Protein AF-A0A7W1LA58-F1 (afdb_monomer_lite)

Radius of gyration: 26.35 Å; chains: 1; bounding box: 60×41×73 Å

pLDDT: mean 89.15, std 11.71, range [32.06, 98.19]

Sequence (241 aa):
MEKDSNLFRSPLIEQFKLRKADYSGADSPESKAEIDEDIERLRVEIAKSLHHLPEQPKPFQITLAEREVQPLRDKVQRLINSGDKPKAEREQKNLNTLLTSIEEWKKQINVEHYDTGEIFDWTVEFAEVFADGGFDVVMANPPYIRQELLGRDYKENKLKPNFGEVYSGTADIYVYFFARANAMLRTNGVGCFISSNKWLRAGYGEKLRQHLLDQTKFHLVVDFGELPVFNAATFPAIFLW

Secondary structure (DSSP, 8-state):
--TTHHHHHHHHHHHHHHHHHHHHH--SHHHHHHHHHHHHHHHHHHHHHTT-SPPPPPHHHHHHHHHHHHHHHHHHHHHHHTT-HHHHHHHHHHHHHHHHHHHHHHHHH---S---TT---HHHHTHHHHHTTSEEEEEE------GGGS-HHHIIIIIHHH-TTT--TT--THHHHHHHHHHHEEEEEEEEEEEEGGGGTSGGGHHHHHHHHHH----EEEE-TT--SSSSS--EEEEE-

Foldseek 3Di:
DPPVLVVVQVVLLVQLVVLVVQLVVDDDPVSNVVSVLVNQVSLVVNCVSVVVADDADDPVVLVVLVVVLVVLVVVLVVCVVVVVVVVSVVSVVVSVVSVVVSVVNVCSVPCSGDDPDPDDDCCSVPVNQVVVAADLEDEDADDFAWLVPCDDCCLVPPVCVVPVQLDDSGDTPVLVVLVVSLNRAGVNHKYKYWYAPCLVPDPSNPSSVVVCVVRHDWPDKAWPACPCPDPDRGRIIITMD

Structure (mmCIF, N/CA/C/O backbone):
data_AF-A0A7W1LA58-F1
#
_entry.id   AF-A0A7W1LA58-F1
#
loop_
_atom_site.group_PDB
_atom_site.id
_atom_site.type_symbol
_atom_site.label_atom_id
_atom_site.label_alt_id
_atom_site.label_comp_id
_atom_site.label_asym_id
_atom_site.label_entity_id
_atom_site.label_seq_id
_atom_site.pdbx_PDB_ins_code
_atom_site.Cartn_x
_atom_site.Cartn_y
_atom_site.Cartn_z
_atom_site.occupancy
_atom_site.B_iso_or_equiv
_atom_site.auth_seq_id
_atom_site.auth_comp_id
_atom_site.auth_asym_id
_atom_site.auth_atom_id
_atom_site.pdbx_PDB_model_num
ATOM 1 N N . MET A 1 1 ? -11.812 -19.858 3.142 1.00 34.16 1 MET A N 1
ATOM 2 C CA . MET A 1 1 ? -12.421 -18.724 3.869 1.00 34.16 1 MET A CA 1
ATOM 3 C C . MET A 1 1 ? -12.413 -17.412 3.073 1.00 34.16 1 MET A C 1
ATOM 5 O O . MET A 1 1 ? -13.085 -16.492 3.494 1.00 34.16 1 MET A O 1
ATOM 9 N N . GLU A 1 2 ? -11.747 -17.329 1.913 1.00 33.22 2 GLU A N 1
ATOM 10 C CA . GLU A 1 2 ? -11.659 -16.111 1.071 1.00 33.22 2 GLU A CA 1
ATOM 11 C C . GLU A 1 2 ? -12.797 -15.905 0.055 1.00 33.22 2 GLU A C 1
ATOM 13 O O . GLU A 1 2 ? -12.927 -14.828 -0.514 1.00 33.22 2 GLU A O 1
ATOM 18 N N . LYS A 1 3 ? -13.629 -16.920 -0.214 1.00 32.06 3 LYS A N 1
ATOM 19 C CA . LYS A 1 3 ? -14.646 -16.822 -1.278 1.00 32.06 3 LYS A CA 1
ATOM 20 C C . LYS A 1 3 ? -15.828 -15.910 -0.928 1.00 32.06 3 LYS A C 1
ATOM 22 O O . LYS A 1 3 ? -16.416 -15.344 -1.841 1.00 32.06 3 LYS A O 1
ATOM 27 N N . ASP A 1 4 ? -16.135 -15.733 0.358 1.00 33.94 4 ASP A N 1
ATOM 28 C CA . ASP A 1 4 ? -17.298 -14.949 0.795 1.00 33.94 4 ASP A CA 1
ATOM 29 C C . ASP A 1 4 ? -17.019 -13.438 0.892 1.00 33.94 4 ASP A C 1
ATOM 31 O O . ASP A 1 4 ? -17.954 -12.650 0.758 1.00 33.94 4 ASP A O 1
ATOM 35 N N . SER A 1 5 ? -15.757 -12.997 1.047 1.00 44.50 5 SER A N 1
ATOM 36 C CA . SER A 1 5 ? -15.440 -11.553 1.079 1.00 44.50 5 SER A CA 1
ATOM 37 C C . SER A 1 5 ? -15.511 -10.898 -0.305 1.00 44.50 5 SER A C 1
ATOM 39 O O . SER A 1 5 ? -15.711 -9.691 -0.411 1.00 44.50 5 SER A O 1
ATOM 41 N N . ASN A 1 6 ? -15.420 -11.695 -1.374 1.00 51.62 6 ASN A N 1
ATOM 42 C CA . ASN A 1 6 ? -15.423 -11.191 -2.745 1.00 51.62 6 ASN A CA 1
ATOM 43 C C . ASN A 1 6 ? -16.839 -10.855 -3.258 1.00 51.62 6 ASN A C 1
ATOM 45 O O . ASN A 1 6 ? -16.994 -9.949 -4.072 1.00 51.62 6 ASN A O 1
ATOM 49 N N . LEU A 1 7 ? -17.888 -11.518 -2.743 1.00 47.81 7 LEU A N 1
ATOM 50 C CA . LEU A 1 7 ? -19.268 -11.341 -3.229 1.00 47.81 7 LEU A CA 1
ATOM 51 C C . LEU A 1 7 ? -19.828 -9.928 -2.985 1.00 47.81 7 LEU A C 1
ATOM 53 O O . LEU A 1 7 ? -20.585 -9.414 -3.804 1.00 47.81 7 LEU A O 1
ATOM 57 N N . PHE A 1 8 ? -19.455 -9.303 -1.866 1.00 54.00 8 PHE A N 1
ATOM 58 C CA . PHE A 1 8 ? -19.894 -7.949 -1.502 1.00 54.00 8 PHE A CA 1
ATOM 59 C C . PHE A 1 8 ? -18.945 -6.857 -2.002 1.00 54.00 8 PHE A C 1
ATOM 61 O O . PHE A 1 8 ? -19.321 -5.687 -2.050 1.00 54.00 8 PHE A O 1
ATOM 68 N N . ARG A 1 9 ? -17.724 -7.232 -2.398 1.00 72.31 9 ARG A N 1
ATOM 69 C CA . ARG A 1 9 ? -16.688 -6.296 -2.829 1.00 72.31 9 ARG A CA 1
ATOM 70 C C . ARG A 1 9 ? -16.811 -5.930 -4.306 1.00 72.31 9 ARG A C 1
ATOM 72 O O . ARG A 1 9 ? -16.603 -4.771 -4.650 1.00 72.31 9 ARG A O 1
ATOM 79 N N . SER A 1 10 ? -17.219 -6.867 -5.165 1.00 79.50 10 SER A N 1
ATOM 80 C CA . SER A 1 10 ? -17.375 -6.594 -6.602 1.00 79.50 10 SER A CA 1
ATOM 81 C C . SER A 1 10 ? -18.348 -5.441 -6.910 1.00 79.50 10 SER A C 1
ATOM 83 O O . SER A 1 10 ? -17.971 -4.569 -7.686 1.00 79.50 10 SER A O 1
ATOM 85 N N . PRO A 1 11 ? -19.543 -5.333 -6.285 1.00 89.44 11 PRO A N 1
ATOM 86 C CA . PRO A 1 11 ? -20.444 -4.207 -6.546 1.00 89.44 11 PRO A CA 1
ATOM 87 C C . PRO A 1 11 ? -19.882 -2.845 -6.113 1.00 89.44 11 PRO A C 1
ATOM 89 O O . PRO A 1 11 ? -20.114 -1.854 -6.800 1.00 89.44 11 PRO A O 1
ATOM 92 N N . LEU A 1 12 ? -19.147 -2.790 -4.993 1.00 92.31 12 LEU A N 1
ATOM 93 C CA . LEU A 1 12 ? -18.503 -1.560 -4.515 1.00 92.31 12 LEU A CA 1
ATOM 94 C C . LEU A 1 12 ? -17.420 -1.096 -5.492 1.00 92.31 12 LEU A C 1
ATOM 96 O O . LEU A 1 12 ? -17.352 0.083 -5.824 1.00 92.31 12 LEU A O 1
ATOM 100 N N . ILE A 1 13 ? -16.607 -2.034 -5.978 1.00 92.31 13 ILE A N 1
ATOM 101 C CA . ILE A 1 13 ? -15.520 -1.744 -6.914 1.00 92.31 13 ILE A CA 1
ATOM 102 C C . ILE A 1 13 ? -16.058 -1.285 -8.274 1.00 92.31 13 ILE A C 1
ATOM 104 O O . ILE A 1 13 ? -15.546 -0.318 -8.832 1.00 92.31 13 ILE A O 1
ATOM 108 N N . GLU A 1 14 ? -17.122 -1.909 -8.786 1.00 93.56 14 GLU A N 1
ATOM 109 C CA . GLU A 1 14 ? -17.761 -1.461 -10.030 1.00 93.56 14 GLU A CA 1
ATOM 110 C C . GLU A 1 14 ? -18.344 -0.048 -9.896 1.00 93.56 14 GLU A C 1
ATOM 112 O O . GLU A 1 14 ? -18.130 0.795 -10.765 1.00 93.56 14 GLU A O 1
ATOM 117 N N . GLN A 1 15 ? -19.017 0.259 -8.780 1.00 94.94 15 GLN A N 1
ATOM 118 C CA . GLN A 1 15 ? -19.495 1.621 -8.512 1.00 94.94 15 GLN A CA 1
ATOM 119 C C . GLN A 1 15 ? -18.339 2.622 -8.429 1.00 94.94 15 GLN A C 1
ATOM 121 O O . GLN A 1 15 ? -18.434 3.714 -8.985 1.00 94.94 15 GLN A O 1
ATOM 126 N N . PHE A 1 16 ? -17.236 2.245 -7.781 1.00 95.44 16 PHE A N 1
ATOM 127 C CA . PHE A 1 16 ? -16.046 3.085 -7.657 1.00 95.44 16 PHE A CA 1
ATOM 128 C C . PHE A 1 16 ? -15.423 3.398 -9.020 1.00 95.44 16 PHE A C 1
ATOM 130 O O . PHE A 1 16 ? -15.157 4.560 -9.332 1.00 95.44 16 PHE A O 1
ATOM 137 N N . LYS A 1 17 ? -15.285 2.380 -9.875 1.00 94.81 17 LYS A N 1
ATOM 138 C CA . LYS A 1 17 ? -14.811 2.515 -11.257 1.00 94.81 17 LYS A CA 1
ATOM 139 C C . LYS A 1 17 ? -15.697 3.457 -12.073 1.00 94.81 17 LYS A C 1
ATOM 141 O O . LYS A 1 17 ? -15.179 4.346 -12.747 1.00 94.81 17 LYS A O 1
ATOM 146 N N . LEU A 1 18 ? -17.019 3.290 -11.984 1.00 95.50 18 LEU A N 1
ATOM 147 C CA . LEU A 1 18 ? -17.983 4.151 -12.672 1.00 95.50 18 LEU A CA 1
ATOM 148 C C . LEU A 1 18 ? -17.889 5.601 -12.189 1.00 95.50 18 LEU A C 1
ATOM 150 O O . LEU A 1 18 ? -17.754 6.499 -13.013 1.00 95.50 18 LEU A O 1
ATOM 154 N N . ARG A 1 19 ? -17.856 5.847 -10.872 1.00 95.88 19 ARG A N 1
ATOM 155 C CA . ARG A 1 19 ? -17.782 7.219 -10.348 1.00 95.88 19 ARG A CA 1
ATOM 156 C C . ARG A 1 19 ? -16.470 7.926 -10.690 1.00 95.88 19 ARG A C 1
ATOM 158 O O . ARG A 1 19 ? -16.496 9.106 -11.021 1.00 95.88 19 ARG A O 1
ATOM 165 N N . LYS A 1 20 ? -15.331 7.225 -10.719 1.00 94.69 20 LYS A N 1
ATOM 166 C CA . LYS A 1 20 ? -14.062 7.812 -11.202 1.00 94.69 20 LYS A CA 1
ATOM 167 C C . LYS A 1 20 ? -14.114 8.171 -12.694 1.00 94.69 20 LYS A C 1
ATOM 169 O O . LYS A 1 20 ? -13.518 9.172 -13.108 1.00 94.69 20 LYS A O 1
ATOM 174 N N . ALA A 1 21 ? -14.833 7.386 -13.499 1.00 94.62 21 ALA A N 1
ATOM 175 C CA . ALA A 1 21 ? -15.070 7.704 -14.905 1.00 94.62 21 ALA A CA 1
ATOM 176 C C . ALA A 1 21 ? -15.986 8.932 -15.055 1.00 94.62 21 ALA A C 1
ATOM 178 O O . ALA A 1 21 ? -15.639 9.847 -15.804 1.00 94.62 21 ALA A O 1
ATOM 179 N N . ASP A 1 22 ? -17.079 8.996 -14.285 1.00 95.00 22 ASP A N 1
ATOM 180 C CA . ASP A 1 22 ? -17.979 10.155 -14.234 1.00 95.00 22 ASP A CA 1
ATOM 181 C C . ASP A 1 22 ? -17.213 11.430 -13.857 1.00 95.00 22 ASP A C 1
ATOM 183 O O . ASP A 1 22 ? -17.343 12.450 -14.528 1.00 95.00 22 ASP A O 1
ATOM 187 N N . TYR A 1 23 ? -16.353 11.367 -12.832 1.00 94.62 23 TYR A N 1
ATOM 188 C CA . TYR A 1 23 ? -15.545 12.506 -12.385 1.00 94.62 23 TYR A CA 1
ATOM 189 C C . TYR A 1 23 ? -14.664 13.075 -13.501 1.00 94.62 23 TYR A C 1
ATOM 191 O O . TYR A 1 23 ? -14.535 14.290 -13.672 1.00 94.62 23 TYR A O 1
ATOM 199 N N . SER A 1 24 ? -14.053 12.180 -14.279 1.00 90.94 24 SER A N 1
ATOM 200 C CA . SER A 1 24 ? -13.181 12.548 -15.395 1.00 90.94 24 SER A CA 1
ATOM 201 C C . SER A 1 24 ? -13.952 13.206 -16.543 1.00 90.94 24 SER A C 1
ATOM 203 O O . SER A 1 24 ? -13.388 14.046 -17.242 1.00 90.94 24 SER A O 1
ATOM 205 N N . GLY A 1 25 ? -15.224 12.838 -16.726 1.00 90.88 25 GLY A N 1
ATOM 206 C CA . GLY A 1 25 ? -16.125 13.397 -17.737 1.00 90.88 25 GLY A CA 1
ATOM 207 C C . GLY A 1 25 ? -17.000 14.561 -17.261 1.00 90.88 25 GLY A C 1
ATOM 208 O O . GLY A 1 25 ? -17.775 15.077 -18.058 1.00 90.88 25 GLY A O 1
ATOM 209 N N . ALA A 1 26 ? -16.919 14.966 -15.991 1.00 93.25 26 ALA A N 1
ATOM 210 C CA . ALA A 1 26 ? -17.761 16.019 -15.433 1.00 93.25 26 ALA A CA 1
ATOM 211 C C . ALA A 1 26 ? -17.318 17.425 -15.880 1.00 93.25 26 ALA A C 1
ATOM 213 O O . ALA A 1 26 ? -16.148 17.802 -15.750 1.00 93.25 26 ALA A O 1
ATOM 214 N N . ASP A 1 27 ? -18.290 18.226 -16.324 1.00 93.69 27 ASP A N 1
ATOM 215 C CA . ASP A 1 27 ? -18.064 19.543 -16.938 1.00 93.69 27 ASP A CA 1
ATOM 216 C C . ASP A 1 27 ? -18.216 20.731 -15.969 1.00 93.69 27 ASP A C 1
ATOM 218 O O . ASP A 1 27 ? -17.948 21.872 -16.351 1.00 93.69 27 ASP A O 1
ATOM 222 N N . SER A 1 28 ? -18.633 20.500 -14.716 1.00 94.31 28 SER A N 1
ATOM 223 C CA . SER A 1 28 ? -18.785 21.567 -13.716 1.00 94.31 28 SER A CA 1
ATOM 224 C C . SER A 1 28 ? -18.151 21.231 -12.360 1.00 94.31 28 SER A C 1
ATOM 226 O O . SER A 1 28 ? -18.089 20.057 -11.981 1.00 94.31 28 SER A O 1
ATOM 228 N N . PRO A 1 29 ? -17.692 22.248 -11.600 1.00 94.06 29 PRO A N 1
ATOM 229 C CA . PRO A 1 29 ? -17.203 22.059 -10.235 1.00 94.06 29 PRO A CA 1
ATOM 230 C C . PRO A 1 29 ? -18.238 21.424 -9.302 1.00 94.06 29 PRO A C 1
ATOM 232 O O . PRO A 1 29 ? -17.881 20.584 -8.485 1.00 94.06 29 PRO A O 1
ATOM 235 N N . GLU A 1 30 ? -19.514 21.790 -9.439 1.00 92.88 30 GLU A N 1
ATOM 236 C CA . GLU A 1 30 ? -20.598 21.274 -8.596 1.00 92.88 30 GLU A CA 1
ATOM 237 C C . GLU A 1 30 ? -20.819 19.778 -8.833 1.00 92.88 30 GLU A C 1
ATOM 239 O O . GLU A 1 30 ? -20.929 19.011 -7.881 1.00 92.88 30 GLU A O 1
ATOM 244 N N . SER A 1 31 ? -20.807 19.348 -10.100 1.00 91.31 31 SER A N 1
ATOM 245 C CA . SER A 1 31 ? -20.909 17.931 -10.450 1.00 91.31 31 SER A CA 1
ATOM 246 C C . SER A 1 31 ? -19.695 17.146 -9.951 1.00 91.31 31 SER A C 1
ATOM 248 O O . SER A 1 31 ? -19.857 16.044 -9.433 1.00 91.31 31 SER A O 1
ATOM 250 N N . LYS A 1 32 ? -18.487 17.715 -10.053 1.00 93.31 32 LYS A N 1
ATOM 251 C CA . LYS A 1 32 ? -17.271 17.092 -9.514 1.00 93.31 32 LYS A CA 1
ATOM 252 C C . LYS A 1 32 ? -17.320 16.932 -8.000 1.00 93.31 32 LYS A C 1
ATOM 254 O O . LYS A 1 32 ? -16.936 15.875 -7.522 1.00 93.31 32 LYS A O 1
ATOM 259 N N . ALA A 1 33 ? -17.822 17.927 -7.271 1.00 93.06 33 ALA A N 1
ATOM 260 C CA . ALA A 1 33 ? -17.949 17.858 -5.817 1.00 93.06 33 ALA A CA 1
ATOM 261 C C . ALA A 1 33 ? -18.902 16.736 -5.371 1.00 93.06 33 ALA A C 1
ATOM 263 O O . ALA A 1 33 ? -18.549 15.952 -4.497 1.00 93.06 33 ALA A O 1
ATOM 264 N N . GLU A 1 34 ? -20.066 16.603 -6.017 1.00 92.31 34 GLU A N 1
ATOM 265 C CA . GLU A 1 34 ? -21.014 15.513 -5.730 1.00 92.31 34 GLU A CA 1
ATOM 266 C C . GLU A 1 34 ? -20.399 14.131 -6.010 1.00 92.31 34 GLU A C 1
ATOM 268 O O . GLU A 1 34 ? -20.562 13.189 -5.235 1.00 92.31 34 GLU A O 1
ATOM 273 N N . ILE A 1 35 ? -19.671 14.000 -7.123 1.00 94.50 35 ILE A N 1
ATOM 274 C CA . ILE A 1 35 ? -19.006 12.743 -7.478 1.00 94.50 35 ILE A CA 1
ATOM 275 C C . ILE A 1 35 ? -17.856 12.442 -6.506 1.00 94.50 35 ILE A C 1
ATOM 277 O O . ILE A 1 35 ? -17.694 11.285 -6.121 1.00 94.50 35 ILE A O 1
ATOM 281 N N . ASP A 1 36 ? -17.088 13.450 -6.084 1.00 92.81 36 ASP A N 1
ATOM 282 C CA . ASP A 1 36 ? -16.012 13.297 -5.098 1.00 92.81 36 ASP A CA 1
ATOM 283 C C . ASP A 1 36 ? -16.552 12.799 -3.750 1.00 92.81 36 ASP A C 1
ATOM 285 O O . ASP A 1 36 ? -15.989 11.860 -3.192 1.00 92.81 36 ASP A O 1
ATOM 289 N N . GLU A 1 37 ? -17.676 13.334 -3.257 1.00 91.81 37 GLU A N 1
ATOM 290 C CA . GLU A 1 37 ? -18.327 12.838 -2.030 1.00 91.81 37 GLU A CA 1
ATOM 291 C C . GLU A 1 37 ? -18.707 11.352 -2.141 1.00 91.81 37 GLU A C 1
ATOM 293 O O . GLU A 1 37 ? -18.521 10.557 -1.213 1.00 91.81 37 GLU A O 1
ATOM 298 N N . ASP A 1 38 ? -19.201 10.945 -3.308 1.00 93.25 38 ASP A N 1
ATOM 299 C CA . ASP A 1 38 ? -19.540 9.556 -3.594 1.00 93.25 38 ASP A CA 1
ATOM 300 C C . ASP A 1 38 ? -18.306 8.646 -3.686 1.00 93.25 38 ASP A C 1
ATOM 302 O O . ASP A 1 38 ? -18.346 7.507 -3.207 1.00 93.25 38 ASP A O 1
ATOM 306 N N . ILE A 1 39 ? -17.216 9.136 -4.284 1.00 93.62 39 ILE A N 1
ATOM 307 C CA . ILE A 1 39 ? -15.921 8.446 -4.335 1.00 93.62 39 ILE A CA 1
ATOM 308 C C . ILE A 1 39 ? -15.377 8.272 -2.914 1.00 93.62 39 ILE A C 1
ATOM 310 O O . ILE A 1 39 ? -14.967 7.164 -2.575 1.00 93.62 39 ILE A O 1
ATOM 314 N N . GLU A 1 40 ? -15.428 9.300 -2.063 1.00 92.44 40 GLU A N 1
ATOM 315 C CA . GLU A 1 40 ? -14.999 9.223 -0.658 1.00 92.44 40 GLU A CA 1
ATOM 316 C C . GLU A 1 40 ? -15.799 8.191 0.135 1.00 92.44 40 GLU A C 1
ATOM 318 O O . GLU A 1 40 ? -15.226 7.328 0.809 1.00 92.44 40 GLU A O 1
ATOM 323 N N . ARG A 1 41 ? -17.129 8.188 -0.014 1.00 92.25 41 ARG A N 1
ATOM 324 C CA . ARG A 1 41 ? -17.974 7.155 0.595 1.00 92.25 41 ARG A CA 1
ATOM 325 C C . ARG A 1 41 ? -17.540 5.754 0.156 1.00 92.25 41 ARG A C 1
ATOM 327 O O . ARG A 1 41 ? -17.450 4.843 0.979 1.00 92.25 41 ARG A O 1
ATOM 334 N N . LEU A 1 42 ? -17.271 5.565 -1.135 1.00 93.38 42 LEU A N 1
ATOM 335 C CA . LEU A 1 42 ? -16.835 4.278 -1.676 1.00 93.38 42 LEU A CA 1
ATOM 336 C C . LEU A 1 42 ? -15.425 3.894 -1.196 1.00 93.38 42 LEU A C 1
ATOM 338 O O . LEU A 1 42 ? -15.225 2.725 -0.865 1.00 93.38 42 LEU A O 1
ATOM 342 N N . ARG A 1 43 ? -14.484 4.844 -1.068 1.00 92.62 43 ARG A N 1
ATOM 343 C CA . ARG A 1 43 ? -13.156 4.616 -0.458 1.00 92.62 43 ARG A CA 1
ATOM 344 C C . ARG A 1 43 ? -13.298 4.042 0.945 1.00 92.62 43 ARG A C 1
ATOM 346 O O . ARG A 1 43 ? -12.697 3.011 1.248 1.00 92.62 43 ARG A O 1
ATOM 353 N N . VAL A 1 44 ? -14.137 4.662 1.777 1.00 89.69 44 VAL A N 1
ATOM 354 C CA . VAL A 1 44 ? -14.396 4.203 3.148 1.00 89.69 44 VAL A CA 1
ATOM 355 C C . VAL A 1 44 ? -14.944 2.776 3.157 1.00 89.69 44 VAL A C 1
ATOM 357 O O . VAL A 1 44 ? -14.438 1.928 3.892 1.00 89.69 44 VAL A O 1
ATOM 360 N N . GLU A 1 45 ? -15.952 2.476 2.338 1.00 88.94 45 GLU A N 1
ATOM 361 C CA . GLU A 1 45 ? -16.557 1.138 2.298 1.00 88.94 45 GLU A CA 1
ATOM 362 C C . GLU A 1 45 ? -15.587 0.069 1.768 1.00 88.94 45 GLU A C 1
ATOM 364 O O . GLU A 1 45 ? -15.512 -1.039 2.311 1.00 88.94 45 GLU A O 1
ATOM 369 N N . ILE A 1 46 ? -14.769 0.405 0.768 1.00 90.38 46 ILE A N 1
ATOM 370 C CA . ILE A 1 46 ? -13.713 -0.478 0.264 1.00 90.38 46 ILE A CA 1
ATOM 371 C C . ILE A 1 46 ? -12.666 -0.730 1.356 1.00 90.38 46 ILE A C 1
ATOM 373 O O . ILE A 1 46 ? -12.331 -1.890 1.609 1.00 90.38 46 ILE A O 1
ATOM 377 N N . ALA A 1 47 ? -12.202 0.309 2.052 1.00 88.62 47 ALA A N 1
ATOM 378 C CA . ALA A 1 47 ? -11.244 0.185 3.148 1.00 88.62 47 ALA A CA 1
ATOM 379 C C . ALA A 1 47 ? -11.787 -0.665 4.311 1.00 88.62 47 ALA A C 1
ATOM 381 O O . ALA A 1 47 ? -11.057 -1.491 4.868 1.00 88.62 47 ALA A O 1
ATOM 382 N N . LYS A 1 48 ? -13.081 -0.536 4.646 1.00 84.81 48 LYS A N 1
ATOM 383 C CA . LYS A 1 48 ? -13.765 -1.426 5.604 1.00 84.81 48 LYS A CA 1
ATOM 384 C C . LYS A 1 48 ? -13.733 -2.876 5.129 1.00 84.81 48 LYS A C 1
ATOM 386 O O . LYS A 1 48 ? -13.374 -3.756 5.909 1.00 84.81 48 LYS A O 1
ATOM 391 N N . SER A 1 49 ? -14.066 -3.126 3.859 1.00 85.50 49 SER A N 1
ATOM 392 C CA . SER A 1 49 ? -14.085 -4.481 3.280 1.00 85.50 49 SER A CA 1
ATOM 393 C C . SER A 1 49 ? -12.707 -5.152 3.259 1.00 85.50 49 SER A C 1
ATOM 395 O O . SER A 1 49 ? -12.604 -6.376 3.310 1.00 85.50 49 SER A O 1
ATOM 397 N N . LEU A 1 50 ? -11.653 -4.338 3.207 1.00 83.88 50 LEU A N 1
ATOM 398 C CA . LEU A 1 50 ? -10.257 -4.750 3.238 1.00 83.88 50 LEU A CA 1
ATOM 399 C C . LEU A 1 50 ? -9.695 -4.930 4.653 1.00 83.88 50 LEU A C 1
ATOM 401 O O . LEU A 1 50 ? -8.565 -5.388 4.794 1.00 83.88 50 LEU A O 1
ATOM 405 N N . HIS A 1 51 ? -10.451 -4.576 5.697 1.00 83.38 51 HIS A N 1
ATOM 406 C CA . HIS A 1 51 ? -9.955 -4.484 7.076 1.00 83.38 51 HIS A CA 1
ATOM 407 C C . HIS A 1 51 ? -8.792 -3.490 7.247 1.00 83.38 51 HIS A C 1
ATOM 409 O O . HIS A 1 51 ? -7.933 -3.665 8.108 1.00 83.38 51 HIS A O 1
ATOM 415 N N . HIS A 1 52 ? -8.759 -2.439 6.425 1.00 83.19 52 HIS A N 1
ATOM 416 C CA . HIS A 1 52 ? -7.764 -1.367 6.524 1.00 83.19 52 HIS A CA 1
ATOM 417 C C . HIS A 1 52 ? -8.169 -0.283 7.531 1.00 83.19 52 HIS A C 1
ATOM 419 O O . HIS A 1 52 ? -7.339 0.525 7.945 1.00 83.19 52 HIS A O 1
ATOM 425 N N . LEU A 1 53 ? -9.435 -0.283 7.957 1.00 76.00 53 LEU A N 1
ATOM 426 C CA . LEU A 1 53 ? -9.910 0.476 9.111 1.00 76.00 53 LEU A CA 1
ATOM 427 C C . LEU A 1 53 ? -9.895 -0.393 10.380 1.00 76.00 53 LEU A C 1
ATOM 429 O O . LEU A 1 53 ? -10.056 -1.612 10.278 1.00 76.00 53 LEU A O 1
ATOM 433 N N . PRO A 1 54 ? -9.751 0.215 11.576 1.00 67.81 54 PRO A N 1
ATOM 434 C CA . PRO A 1 54 ? -9.872 -0.498 12.846 1.00 67.81 54 PRO A CA 1
ATOM 435 C C . PRO A 1 54 ? -11.164 -1.316 12.917 1.00 67.81 54 PRO A C 1
ATOM 437 O O . PRO A 1 54 ? -12.189 -0.898 12.364 1.00 67.81 54 PRO A O 1
ATOM 440 N N . GLU A 1 55 ? -11.125 -2.458 13.616 1.00 66.38 55 GLU A N 1
ATOM 441 C CA . GLU A 1 55 ? -12.327 -3.263 13.841 1.00 66.38 55 GLU A CA 1
ATOM 442 C C . GLU A 1 55 ? -13.432 -2.398 14.437 1.00 66.38 55 GLU A C 1
ATOM 444 O O . GLU A 1 55 ? -13.285 -1.781 15.493 1.00 66.38 55 GLU A O 1
ATOM 449 N N . GLN A 1 56 ? -14.551 -2.376 13.725 1.00 67.94 56 GLN A N 1
ATOM 450 C CA . GLN A 1 56 ? -15.689 -1.568 14.090 1.00 67.94 56 GLN A CA 1
ATOM 451 C C . GLN A 1 56 ? -16.490 -2.272 15.187 1.00 67.94 56 GLN A C 1
ATOM 453 O O . GLN A 1 56 ? -16.792 -3.466 15.060 1.00 67.94 56 GLN A O 1
ATOM 458 N N . PRO A 1 57 ? -16.887 -1.561 16.251 1.00 69.81 57 PRO A N 1
ATOM 459 C CA . PRO A 1 57 ? -17.793 -2.101 17.250 1.00 69.81 57 PRO A CA 1
ATOM 460 C C . PRO A 1 57 ? -19.098 -2.496 16.562 1.00 69.81 57 PRO A C 1
ATOM 462 O O . PRO A 1 57 ? -19.623 -1.787 15.701 1.00 69.81 57 PRO A O 1
ATOM 465 N N . LYS A 1 58 ? -19.646 -3.656 16.927 1.00 75.75 58 LYS A N 1
ATOM 466 C CA . LYS A 1 58 ? -20.888 -4.129 16.307 1.00 75.75 58 LYS A CA 1
ATOM 467 C C . LYS A 1 58 ? -22.012 -3.150 16.664 1.00 75.75 58 LYS A C 1
ATOM 469 O O . LYS A 1 58 ? -22.125 -2.808 17.842 1.00 75.75 58 LYS A O 1
ATOM 474 N N . PRO A 1 59 ? -22.911 -2.774 15.732 1.00 75.25 59 PRO A N 1
ATOM 475 C CA . PRO A 1 59 ? -23.993 -1.825 16.020 1.00 75.25 59 PRO A CA 1
ATOM 476 C C . PRO A 1 59 ? -24.799 -2.179 17.280 1.00 75.25 59 PRO A C 1
ATOM 478 O O . PRO A 1 59 ? -25.101 -1.317 18.101 1.00 75.25 59 PRO A O 1
ATOM 481 N N . PHE A 1 60 ? -25.048 -3.475 17.502 1.00 79.50 60 PHE A N 1
ATOM 482 C CA . PHE A 1 60 ? -25.734 -3.970 18.697 1.00 79.50 60 PHE A CA 1
ATOM 483 C C . PHE A 1 60 ? -24.981 -3.701 20.014 1.00 79.50 60 PHE A C 1
ATOM 485 O O . PHE A 1 60 ? -25.623 -3.473 21.035 1.00 79.50 60 PHE A O 1
ATOM 492 N N . GLN A 1 61 ? -23.643 -3.709 20.017 1.00 80.75 61 GLN A N 1
ATOM 493 C CA . GLN A 1 61 ? -22.842 -3.400 21.210 1.00 80.75 61 GLN A CA 1
ATOM 494 C C . GLN A 1 61 ? -23.015 -1.940 21.622 1.00 80.75 61 GLN A C 1
ATOM 496 O O . GLN A 1 61 ? -23.205 -1.669 22.805 1.00 80.75 61 GLN A O 1
ATOM 501 N N . ILE A 1 62 ? -23.028 -1.019 20.652 1.00 84.06 62 ILE A N 1
ATOM 502 C CA . ILE A 1 62 ? -23.299 0.399 20.914 1.00 84.06 62 ILE A CA 1
ATOM 503 C C . ILE A 1 62 ? -24.718 0.561 21.446 1.00 84.06 62 ILE A C 1
ATOM 505 O O . ILE A 1 62 ? -24.904 1.166 22.496 1.00 84.06 62 ILE A O 1
ATOM 509 N N . THR A 1 63 ? -25.710 -0.046 20.786 1.00 86.31 63 THR A N 1
ATOM 510 C CA . THR A 1 63 ? -27.104 0.026 21.243 1.00 86.31 63 THR A CA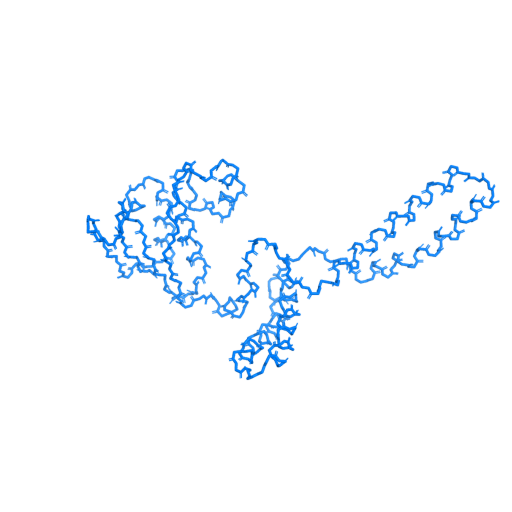 1
ATOM 511 C C . THR A 1 63 ? -27.273 -0.517 22.665 1.00 86.31 63 THR A C 1
ATOM 513 O O . THR A 1 63 ? -28.030 0.043 23.456 1.00 86.31 63 THR A O 1
ATOM 516 N N . LEU A 1 64 ? -26.585 -1.609 23.014 1.00 89.38 64 LEU A N 1
ATOM 517 C CA . LEU A 1 64 ? -26.625 -2.173 24.362 1.00 89.38 64 LEU A CA 1
ATOM 518 C C . LEU A 1 64 ? -25.964 -1.235 25.380 1.00 89.38 64 LEU A C 1
ATOM 520 O O . LEU A 1 64 ? -26.561 -0.954 26.416 1.00 89.38 64 LEU A O 1
ATOM 524 N N . ALA A 1 65 ? -24.784 -0.702 25.063 1.00 89.56 65 ALA A N 1
ATOM 525 C CA . ALA A 1 65 ? -24.067 0.243 25.912 1.00 89.56 65 ALA A CA 1
ATOM 526 C C . ALA A 1 65 ? -24.868 1.533 26.153 1.00 89.56 65 ALA A C 1
ATOM 528 O O . ALA A 1 65 ? -24.964 2.004 27.284 1.00 89.56 65 ALA A O 1
ATOM 529 N N . GLU A 1 66 ? -25.521 2.073 25.122 1.00 92.00 66 GLU A N 1
ATOM 530 C CA . GLU A 1 66 ? -26.403 3.240 25.238 1.00 92.00 66 GLU A CA 1
ATOM 531 C C . GLU A 1 66 ? -27.587 2.981 26.176 1.00 92.00 66 GLU A C 1
ATOM 533 O O . GLU A 1 66 ? -27.961 3.856 26.960 1.00 92.00 66 GLU A O 1
ATOM 538 N N . ARG A 1 67 ? -28.151 1.767 26.153 1.00 93.69 67 ARG A N 1
ATOM 539 C CA . ARG A 1 67 ? -29.227 1.372 27.076 1.00 93.69 67 ARG A CA 1
ATOM 540 C C . ARG A 1 67 ? -28.765 1.309 28.532 1.00 93.69 67 ARG A C 1
ATOM 542 O O . ARG A 1 67 ? -29.591 1.513 29.417 1.00 93.69 67 ARG A O 1
ATOM 549 N N . GLU A 1 68 ? -27.483 1.059 28.796 1.00 93.56 68 GLU A N 1
ATOM 550 C CA . GLU A 1 68 ? -26.923 1.031 30.155 1.00 93.56 68 GLU A CA 1
ATOM 551 C C . GLU A 1 68 ? -26.646 2.426 30.736 1.00 93.56 68 GLU A C 1
ATOM 553 O O . GLU A 1 68 ? -26.581 2.580 31.959 1.00 93.56 68 GLU A O 1
ATOM 558 N N . VAL A 1 69 ? -26.563 3.463 29.892 1.00 95.94 69 VAL A N 1
ATOM 559 C CA . VAL A 1 69 ? -26.268 4.841 30.321 1.00 95.94 69 VAL A CA 1
ATOM 560 C C . VAL A 1 69 ? -27.312 5.365 31.305 1.00 95.94 69 VAL A C 1
ATOM 562 O O . VAL A 1 69 ? -26.948 5.886 32.361 1.00 95.94 69 VAL A O 1
ATOM 565 N N . GLN A 1 70 ? -28.604 5.241 30.983 1.00 95.44 70 GLN A N 1
ATOM 566 C CA . GLN A 1 70 ? -29.661 5.799 31.832 1.00 95.44 70 GLN A CA 1
ATOM 567 C C . GLN A 1 70 ? -29.754 5.091 33.199 1.00 95.44 70 GLN A C 1
ATOM 569 O O . GLN A 1 70 ? -29.711 5.783 34.218 1.00 95.44 70 GLN A O 1
ATOM 574 N N . PRO A 1 71 ? -29.759 3.743 33.280 1.00 96.25 71 PRO A N 1
ATOM 575 C CA . PRO A 1 71 ? -29.686 3.034 34.557 1.00 96.25 71 PRO A CA 1
ATOM 576 C C . PRO A 1 71 ? -28.474 3.420 35.417 1.00 96.25 71 PRO A C 1
ATOM 578 O O . PRO A 1 71 ? -28.610 3.549 36.639 1.00 96.25 71 PRO A O 1
ATOM 581 N N . LEU A 1 72 ? -27.293 3.621 34.810 1.00 94.00 72 LEU A N 1
ATOM 582 C CA . LEU A 1 72 ? -26.106 4.069 35.545 1.00 94.00 72 LEU A CA 1
ATOM 583 C C . LEU A 1 72 ? -26.268 5.500 36.067 1.00 94.00 72 LEU A C 1
ATOM 585 O O . LEU A 1 72 ? -25.959 5.750 37.231 1.00 94.00 72 LEU A O 1
ATOM 589 N N . ARG A 1 73 ? -26.788 6.424 35.247 1.00 95.75 73 ARG A N 1
ATOM 590 C CA . ARG A 1 73 ? -27.091 7.805 35.666 1.00 95.75 73 ARG A CA 1
ATOM 591 C C . ARG A 1 73 ? -28.036 7.824 36.865 1.00 95.75 73 ARG A C 1
ATOM 593 O O . ARG A 1 73 ? -27.737 8.465 37.872 1.00 95.75 73 ARG A O 1
ATOM 600 N N . ASP A 1 74 ? -29.115 7.049 36.806 1.00 96.25 74 ASP A N 1
ATOM 601 C CA . ASP A 1 74 ? -30.093 6.952 37.893 1.00 96.25 74 ASP A CA 1
ATOM 602 C C . ASP A 1 74 ? -29.476 6.342 39.162 1.00 96.25 74 ASP A C 1
ATOM 604 O O . ASP A 1 74 ? -29.826 6.703 40.289 1.00 96.25 74 ASP A O 1
ATOM 608 N N . LYS A 1 75 ? -28.551 5.386 39.011 1.00 94.81 75 LYS A N 1
ATOM 609 C CA . LYS A 1 75 ? -27.807 4.789 40.129 1.00 94.81 75 LYS A CA 1
ATOM 610 C C . LYS A 1 75 ? -26.865 5.801 40.782 1.00 94.81 75 LYS A C 1
ATOM 612 O O . LYS A 1 75 ? -26.869 5.903 42.007 1.00 94.81 75 LYS A O 1
ATOM 617 N N . VAL A 1 76 ? -26.110 6.565 39.993 1.00 95.00 76 VAL A N 1
ATOM 618 C CA . VAL A 1 76 ? -25.232 7.635 40.491 1.00 95.00 76 VAL A CA 1
ATOM 619 C C . VAL A 1 76 ? -26.043 8.675 41.259 1.00 95.00 76 VAL A C 1
ATOM 621 O O . VAL A 1 76 ? -25.716 8.972 42.407 1.00 95.00 76 VAL A O 1
ATOM 624 N N . GLN A 1 77 ? -27.150 9.161 40.688 1.00 95.00 77 GLN A N 1
ATOM 625 C CA . GLN A 1 77 ? -27.984 10.170 41.344 1.00 95.00 77 GLN A CA 1
ATOM 626 C C . GLN A 1 77 ? -28.566 9.666 42.670 1.00 95.00 77 GLN A C 1
ATOM 628 O O . GLN A 1 77 ? -28.581 10.394 43.662 1.00 95.00 77 GLN A O 1
ATOM 633 N N . ARG A 1 78 ? -29.002 8.401 42.723 1.00 95.50 78 ARG A N 1
ATOM 634 C CA . ARG A 1 78 ? -29.473 7.782 43.971 1.00 95.50 78 ARG A CA 1
ATOM 635 C C . ARG A 1 78 ? -28.386 7.729 45.044 1.00 95.50 78 ARG A C 1
ATOM 637 O O . ARG A 1 78 ? -28.686 8.034 46.193 1.00 95.50 78 ARG A O 1
ATOM 644 N N . LEU A 1 79 ? -27.151 7.378 44.680 1.00 94.19 79 LEU A N 1
ATOM 645 C CA . LEU A 1 79 ? -26.017 7.311 45.614 1.00 94.19 79 LEU A CA 1
ATOM 646 C C . LEU A 1 79 ? -25.604 8.692 46.139 1.00 94.19 79 LEU A C 1
ATOM 648 O O . LEU A 1 79 ? -25.271 8.832 47.316 1.00 94.19 79 LEU A O 1
ATOM 652 N N . ILE A 1 80 ? -25.678 9.717 45.285 1.00 91.94 80 ILE A N 1
ATOM 653 C CA . ILE A 1 80 ? -25.481 11.116 45.684 1.00 91.94 80 ILE A CA 1
ATOM 654 C C . ILE A 1 80 ? -26.549 11.519 46.704 1.00 91.94 80 ILE A C 1
ATOM 656 O O . ILE A 1 80 ? -26.217 12.025 47.775 1.00 91.94 80 ILE A O 1
ATOM 660 N N . ASN A 1 81 ? -27.821 11.235 46.408 1.00 93.06 81 ASN A N 1
ATOM 661 C CA . ASN A 1 81 ? -28.941 11.568 47.289 1.00 93.06 81 ASN A CA 1
ATOM 662 C C . ASN A 1 81 ? -28.882 10.817 48.631 1.00 93.06 81 ASN A C 1
ATOM 664 O O . ASN A 1 81 ? -29.339 11.344 49.642 1.00 93.06 81 ASN A O 1
ATOM 668 N N . SER A 1 82 ? -28.316 9.605 48.661 1.00 91.81 82 SER A N 1
ATOM 669 C CA . SER A 1 82 ? -28.137 8.820 49.889 1.00 91.81 82 SER A CA 1
ATOM 670 C C . SER A 1 82 ? -26.872 9.174 50.682 1.00 91.81 82 SER A C 1
ATOM 672 O O . SER A 1 82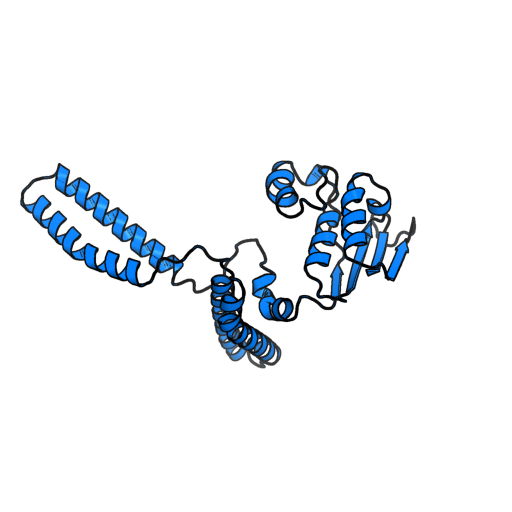 ? -26.665 8.613 51.754 1.00 91.81 82 SER A O 1
ATOM 674 N N . GLY A 1 83 ? -26.010 10.061 50.171 1.00 90.50 83 GLY A N 1
ATOM 675 C CA . GLY A 1 83 ? -24.779 10.496 50.839 1.00 90.50 83 GLY A CA 1
ATOM 676 C C . GLY A 1 83 ? -23.593 9.521 50.759 1.00 90.50 83 GLY A C 1
ATOM 677 O O . GLY A 1 83 ? -22.571 9.765 51.402 1.00 90.50 83 GLY A O 1
ATOM 678 N N . ASP A 1 84 ? -23.679 8.449 49.960 1.00 92.44 84 ASP A N 1
ATOM 679 C CA . ASP A 1 84 ? -22.596 7.464 49.783 1.00 92.44 84 ASP A CA 1
ATOM 680 C C . ASP A 1 84 ? -21.583 7.967 48.739 1.00 92.44 84 ASP A C 1
ATOM 682 O O . ASP A 1 84 ? -21.552 7.524 47.586 1.00 92.44 84 ASP A O 1
ATOM 686 N N . LYS A 1 85 ? -20.773 8.957 49.143 1.00 88.38 85 LYS A N 1
ATOM 687 C CA . LYS A 1 85 ? -19.799 9.631 48.267 1.00 88.38 85 LYS A CA 1
ATOM 688 C C . LYS A 1 85 ? -18.797 8.674 47.602 1.00 88.38 85 LYS A C 1
ATOM 690 O O . LYS A 1 85 ? -18.667 8.757 46.382 1.00 88.38 85 LYS A O 1
ATOM 695 N N . PRO A 1 86 ? -18.140 7.735 48.316 1.00 93.75 86 PRO A N 1
ATOM 696 C CA . PRO A 1 86 ? -17.148 6.856 47.692 1.00 93.75 86 PRO A CA 1
ATOM 697 C C . PRO A 1 86 ? -17.748 5.977 46.590 1.00 93.75 86 PRO A C 1
ATOM 699 O O . PRO A 1 86 ? -17.134 5.745 45.546 1.00 93.75 86 PRO A O 1
ATOM 702 N N . LYS A 1 87 ? -18.974 5.483 46.798 1.00 92.75 87 LYS A N 1
ATOM 703 C CA . LYS A 1 87 ? -19.655 4.650 45.807 1.00 92.75 87 LYS A CA 1
ATOM 704 C C . LYS A 1 87 ? -20.194 5.479 44.645 1.00 92.75 87 LYS A C 1
ATOM 706 O O . LYS A 1 87 ? -20.090 5.034 43.504 1.00 92.75 87 LYS A O 1
ATOM 711 N N . ALA A 1 88 ? -20.715 6.678 44.913 1.00 92.62 88 ALA A N 1
ATOM 712 C CA . ALA A 1 88 ? -21.132 7.617 43.875 1.00 92.62 88 ALA A CA 1
ATOM 713 C C . ALA A 1 88 ? -19.966 7.977 42.940 1.00 92.62 88 ALA A C 1
ATOM 715 O O . ALA A 1 88 ? -20.121 7.905 41.724 1.00 92.62 88 ALA A O 1
ATOM 716 N N . GLU A 1 89 ? -18.783 8.272 43.488 1.00 94.12 89 GLU A N 1
ATOM 717 C CA . GLU A 1 89 ? -17.572 8.576 42.710 1.00 94.12 89 GLU A CA 1
ATOM 718 C C . GLU A 1 89 ? -17.141 7.403 41.818 1.00 94.12 89 GLU A C 1
ATOM 720 O O . GLU A 1 89 ? -16.824 7.592 40.641 1.00 94.12 89 GLU A O 1
ATOM 725 N N . ARG A 1 90 ? -17.180 6.171 42.343 1.00 94.69 90 ARG A N 1
ATOM 726 C CA . ARG A 1 90 ? -16.862 4.967 41.561 1.00 94.69 90 ARG A CA 1
ATOM 727 C C . ARG A 1 90 ? -17.822 4.772 40.387 1.00 94.69 90 ARG A C 1
ATOM 729 O O . ARG A 1 90 ? -17.379 4.500 39.274 1.00 94.69 90 ARG A O 1
ATOM 736 N N . GLU A 1 91 ? -19.125 4.890 40.625 1.00 94.56 91 GLU A N 1
ATOM 737 C CA . GLU A 1 91 ? -20.134 4.723 39.574 1.00 94.56 91 GLU A CA 1
ATOM 738 C C . GLU A 1 91 ? -20.101 5.879 38.564 1.00 94.56 91 GLU A C 1
ATOM 740 O O . GLU A 1 91 ? -20.278 5.647 37.371 1.00 94.56 91 GLU A O 1
ATOM 745 N N . GLN A 1 92 ? -19.785 7.100 39.007 1.00 95.31 92 GLN A N 1
ATOM 746 C CA . GLN A 1 92 ? -19.557 8.241 38.120 1.00 95.31 92 GLN A CA 1
ATOM 747 C C . GLN A 1 92 ? -18.358 7.997 37.197 1.00 95.31 92 GLN A C 1
ATOM 749 O O . GLN A 1 92 ? -18.433 8.292 36.005 1.00 95.31 92 GLN A O 1
ATOM 754 N N . LYS A 1 93 ? -17.267 7.414 37.712 1.00 95.56 93 LYS A N 1
ATOM 755 C CA . LYS A 1 93 ? -16.120 7.018 36.884 1.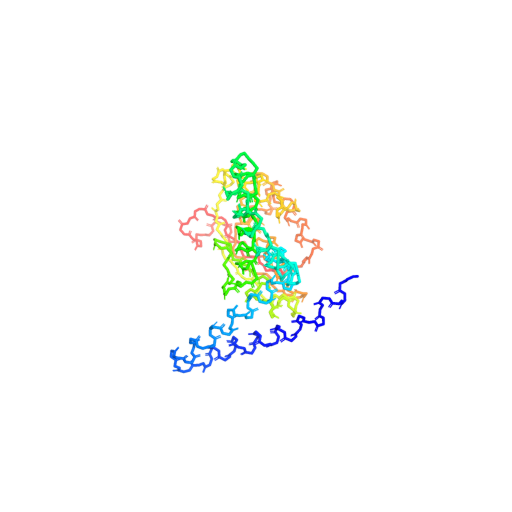00 95.56 93 LYS A CA 1
ATOM 756 C C . LYS A 1 93 ? -16.525 5.982 35.833 1.00 95.56 93 LYS A C 1
ATOM 758 O O . LYS A 1 93 ? -16.182 6.156 34.669 1.00 95.56 93 LYS A O 1
ATOM 763 N N . ASN A 1 94 ? -17.284 4.954 36.221 1.00 94.12 94 ASN A N 1
ATOM 764 C CA . ASN A 1 94 ? -17.780 3.939 35.286 1.00 94.12 94 ASN A CA 1
ATOM 765 C C . ASN A 1 94 ? -18.670 4.552 34.193 1.00 94.12 94 ASN A C 1
ATOM 767 O O . ASN A 1 94 ? -18.507 4.220 33.022 1.00 94.12 94 ASN A O 1
ATOM 771 N N . LEU A 1 95 ? -19.572 5.468 34.565 1.00 95.12 95 LEU A N 1
ATOM 772 C CA . LEU A 1 95 ? -20.423 6.192 33.619 1.00 95.12 95 LEU A CA 1
ATOM 773 C C . LEU A 1 95 ? -19.584 6.997 32.624 1.00 95.12 95 LEU A C 1
ATOM 775 O O . LEU A 1 95 ? -19.837 6.931 31.425 1.00 95.12 95 LEU A O 1
ATOM 779 N N . ASN A 1 96 ? -18.574 7.724 33.106 1.00 95.38 96 ASN A N 1
ATOM 780 C CA . ASN A 1 96 ? -17.690 8.499 32.240 1.00 95.38 96 ASN A CA 1
ATOM 781 C C . ASN A 1 96 ? -16.927 7.582 31.272 1.00 95.38 96 ASN A C 1
ATOM 783 O O . ASN A 1 96 ? -16.909 7.853 30.079 1.00 95.38 96 ASN A O 1
ATOM 787 N N . THR A 1 97 ? -16.369 6.466 31.755 1.00 95.56 97 THR A N 1
ATOM 788 C CA . THR A 1 97 ? -15.692 5.475 30.901 1.00 95.56 97 THR A CA 1
ATOM 789 C C . THR A 1 97 ? -16.625 4.894 29.836 1.00 95.56 97 THR A C 1
ATOM 791 O O . THR A 1 97 ? -16.223 4.773 28.679 1.00 95.56 97 THR A O 1
ATOM 794 N N . LEU A 1 98 ? -17.869 4.565 30.197 1.00 93.19 98 LEU A N 1
ATOM 795 C CA . LEU A 1 98 ? -18.869 4.059 29.255 1.00 93.19 98 LEU A CA 1
ATOM 796 C C . LEU A 1 98 ? -19.213 5.102 28.182 1.00 93.19 98 LEU A C 1
ATOM 798 O O . LEU A 1 98 ? -19.237 4.769 27.002 1.00 93.19 98 LEU A O 1
ATOM 802 N N . LEU A 1 99 ? -19.436 6.360 28.577 1.00 93.69 99 LEU A N 1
ATOM 803 C CA . LEU A 1 99 ? -19.728 7.454 27.646 1.00 93.69 99 LEU A CA 1
ATOM 804 C C . LEU A 1 99 ? -18.569 7.694 26.673 1.00 93.69 99 LEU A C 1
ATOM 806 O O . LEU A 1 99 ? -18.806 7.757 25.471 1.00 93.69 99 LEU A O 1
ATOM 810 N N . THR A 1 100 ? -17.329 7.742 27.170 1.00 92.38 100 THR A N 1
ATOM 811 C CA . THR A 1 100 ? -16.135 7.861 26.319 1.00 92.38 100 THR A CA 1
ATOM 812 C C . THR A 1 100 ? -16.034 6.699 25.333 1.00 92.38 100 THR A C 1
ATOM 814 O O . THR A 1 100 ? -15.823 6.928 24.147 1.00 92.38 100 THR A O 1
ATOM 817 N N . SER A 1 101 ? -16.274 5.464 25.787 1.00 89.38 101 SER A N 1
ATOM 818 C CA . SER A 1 101 ? -16.241 4.284 24.910 1.00 89.38 101 SER A CA 1
ATOM 819 C C . SER A 1 101 ? -17.314 4.359 23.817 1.00 89.38 101 SER A C 1
ATO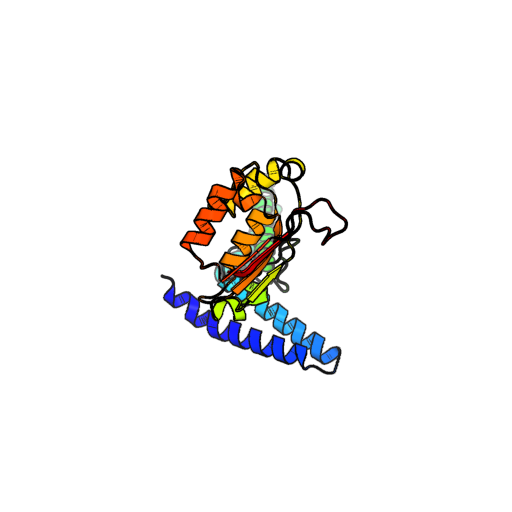M 821 O O . SER A 1 101 ? -17.030 4.084 22.657 1.00 89.38 101 SER A O 1
ATOM 823 N N . ILE A 1 102 ? -18.541 4.779 24.157 1.00 88.31 102 ILE A N 1
ATOM 824 C CA . ILE A 1 102 ? -19.629 4.971 23.183 1.00 88.31 102 ILE A CA 1
ATOM 825 C C . ILE A 1 102 ? -19.259 6.042 22.151 1.00 88.31 102 ILE A C 1
ATOM 827 O O . ILE A 1 102 ? -19.503 5.853 20.961 1.00 88.31 102 ILE A O 1
ATOM 831 N N . GLU A 1 103 ? -18.684 7.165 22.583 1.00 87.44 103 GLU A N 1
ATOM 832 C CA . GLU A 1 103 ? -18.245 8.232 21.680 1.00 87.44 103 GLU A CA 1
ATOM 833 C C . GLU A 1 103 ? -17.138 7.762 20.731 1.00 87.44 103 GLU A C 1
ATOM 835 O O . GLU A 1 103 ? -17.214 8.014 19.528 1.00 87.44 103 GLU A O 1
ATOM 840 N N . GLU A 1 104 ? -16.137 7.044 21.243 1.00 85.31 104 GLU A N 1
ATOM 841 C CA . GLU A 1 104 ? -15.067 6.449 20.435 1.00 85.31 104 GLU A CA 1
ATOM 842 C C . GLU A 1 104 ? -15.623 5.445 19.422 1.00 85.31 104 GLU A C 1
ATOM 844 O O . GLU A 1 104 ? -15.292 5.509 18.239 1.00 85.31 104 GLU A O 1
ATOM 849 N N . TRP A 1 105 ? -16.535 4.574 19.848 1.00 83.19 105 TRP A N 1
ATOM 850 C CA . TRP A 1 105 ? -17.195 3.606 18.977 1.00 83.19 105 TRP A CA 1
ATOM 851 C C . TRP A 1 105 ? -18.029 4.256 17.875 1.00 83.19 105 TRP A C 1
ATOM 853 O O . TRP A 1 105 ? -17.988 3.818 16.726 1.00 83.19 105 TRP A O 1
ATOM 863 N N . LYS A 1 106 ? -18.760 5.328 18.189 1.00 81.38 106 LYS A N 1
ATOM 864 C CA . LYS A 1 106 ? -19.517 6.087 17.186 1.00 81.38 106 LYS A CA 1
ATOM 865 C C . LYS A 1 106 ? -18.608 6.751 16.159 1.00 81.38 106 LYS A C 1
ATOM 867 O O . LYS A 1 106 ? -18.933 6.724 14.976 1.00 81.38 106 LYS A O 1
ATOM 872 N N . LYS A 1 107 ? -17.471 7.306 16.593 1.00 77.88 107 LYS A N 1
ATOM 873 C CA . LYS A 1 107 ? -16.460 7.877 15.687 1.00 77.88 107 LYS A CA 1
ATOM 874 C C . LYS A 1 107 ? -15.873 6.827 14.755 1.00 77.88 107 LYS A C 1
ATOM 876 O O . LYS A 1 107 ? -15.650 7.116 13.589 1.00 77.88 107 LYS A O 1
ATOM 881 N N . GLN A 1 108 ? -15.644 5.617 15.261 1.00 72.44 108 GLN A N 1
ATOM 882 C CA . GLN A 1 108 ? -15.143 4.523 14.438 1.00 72.44 108 GLN A CA 1
ATOM 883 C C . GLN A 1 108 ? -16.162 4.151 13.350 1.00 72.44 108 GLN A C 1
ATOM 885 O O . GLN A 1 108 ? -15.765 3.964 12.203 1.00 72.44 108 GLN A O 1
ATOM 890 N N . ILE A 1 109 ? -17.462 4.080 13.668 1.00 70.00 109 ILE A N 1
ATOM 891 C CA . ILE A 1 109 ? -18.485 3.685 12.682 1.00 70.00 109 ILE A CA 1
ATOM 892 C C . ILE A 1 109 ? -18.736 4.790 11.653 1.00 70.00 109 ILE A C 1
ATOM 894 O O . ILE A 1 109 ? -18.908 4.497 10.467 1.00 70.00 109 ILE A O 1
ATOM 898 N N . ASN A 1 110 ? -18.755 6.047 12.096 1.00 69.75 110 ASN A N 1
ATOM 899 C CA . ASN A 1 110 ? -19.052 7.203 11.254 1.00 69.75 110 ASN A CA 1
ATOM 900 C C . ASN A 1 110 ? -17.777 7.811 10.650 1.00 69.75 110 ASN A C 1
ATOM 902 O O . ASN A 1 110 ? -17.511 9.003 10.797 1.00 69.75 110 ASN A O 1
ATOM 906 N N . VAL A 1 111 ? -16.969 6.970 10.002 1.00 73.81 111 VAL A N 1
ATOM 907 C CA . VAL A 1 111 ? -15.834 7.432 9.195 1.00 73.81 111 VAL A CA 1
ATOM 908 C C . VAL A 1 111 ? -16.405 8.031 7.917 1.00 73.81 111 VAL A C 1
ATOM 910 O O . VAL A 1 111 ? -16.868 7.304 7.045 1.00 73.81 111 VAL A O 1
ATOM 913 N N . GLU A 1 112 ? -16.423 9.358 7.846 1.00 74.44 112 GLU A N 1
ATOM 914 C CA . GLU A 1 112 ? -16.891 10.098 6.667 1.00 74.44 112 GLU A CA 1
ATOM 915 C C . GLU A 1 112 ? -15.817 10.167 5.577 1.00 74.44 112 GLU A C 1
ATOM 917 O O . GLU A 1 112 ? -16.149 10.207 4.401 1.00 74.44 112 GLU A O 1
ATOM 922 N N . HIS A 1 113 ? -14.540 10.142 5.972 1.00 79.25 113 HIS A N 1
ATOM 923 C CA . HIS A 1 113 ? -13.391 10.266 5.078 1.00 79.25 113 HIS A CA 1
ATOM 924 C C . HIS A 1 113 ? -12.351 9.197 5.398 1.00 79.25 113 HIS A C 1
ATOM 926 O O . HIS A 1 113 ? -12.036 8.956 6.569 1.00 79.25 113 HIS A O 1
ATOM 932 N N . TYR A 1 114 ? -11.800 8.570 4.362 1.00 82.56 114 TYR A N 1
ATOM 933 C CA . TYR A 1 114 ? -10.724 7.601 4.517 1.00 82.56 114 TYR A CA 1
ATOM 934 C C . TYR A 1 114 ? -9.371 8.320 4.579 1.00 82.56 114 TYR A C 1
ATOM 936 O O . TYR A 1 114 ? -8.725 8.544 3.562 1.00 82.56 114 TYR A O 1
ATOM 944 N N . ASP A 1 115 ? -8.955 8.701 5.789 1.00 79.31 115 ASP A N 1
ATOM 945 C CA . ASP A 1 115 ? -7.670 9.365 6.027 1.00 79.31 115 ASP A CA 1
ATOM 946 C C . ASP A 1 115 ? -6.631 8.384 6.592 1.00 79.31 115 ASP A C 1
ATOM 948 O O . ASP A 1 115 ? -6.748 7.868 7.708 1.00 79.31 115 ASP A O 1
ATOM 952 N N . THR A 1 116 ? -5.594 8.129 5.803 1.00 74.56 116 THR A N 1
ATOM 953 C CA . THR A 1 116 ? -4.434 7.292 6.140 1.00 74.56 116 THR A CA 1
ATOM 954 C C . THR A 1 116 ? -3.232 8.116 6.620 1.00 74.56 116 THR A C 1
ATOM 956 O O . THR A 1 116 ? -2.136 7.574 6.815 1.00 74.56 116 THR A O 1
ATOM 959 N N . GLY A 1 117 ? -3.412 9.423 6.830 1.00 80.44 117 GLY A N 1
ATOM 960 C CA . GLY A 1 117 ? -2.360 10.374 7.159 1.00 80.44 117 GLY A CA 1
ATOM 961 C C . GLY A 1 117 ? -1.384 10.545 5.995 1.00 80.44 117 GLY A C 1
ATOM 962 O O . GLY A 1 117 ? -1.757 10.913 4.888 1.00 80.44 117 GLY A O 1
ATOM 963 N N . GLU A 1 118 ? -0.102 10.263 6.232 1.00 77.56 118 GLU A N 1
ATOM 964 C CA . GLU A 1 118 ? 0.953 10.388 5.209 1.00 77.56 118 GLU A CA 1
ATOM 965 C C . GLU A 1 118 ? 1.088 9.152 4.299 1.00 77.56 118 GLU A C 1
ATOM 967 O O . GLU A 1 118 ? 1.940 9.117 3.409 1.00 77.56 118 GLU A O 1
ATOM 972 N N . ILE A 1 119 ? 0.302 8.099 4.536 1.00 81.75 119 ILE A N 1
ATOM 973 C CA . ILE A 1 119 ? 0.404 6.840 3.792 1.00 81.75 119 ILE A CA 1
ATOM 974 C C . ILE A 1 119 ? -0.577 6.870 2.628 1.00 81.75 119 ILE A C 1
ATOM 976 O O . ILE A 1 119 ? -1.756 7.102 2.827 1.00 81.75 119 ILE A O 1
ATOM 980 N N . PHE A 1 120 ? -0.119 6.564 1.418 1.00 86.94 120 PHE A N 1
ATOM 981 C CA . PHE A 1 120 ? -1.010 6.368 0.276 1.00 86.94 120 PHE A CA 1
ATOM 982 C C . PHE A 1 120 ? -1.396 4.889 0.156 1.00 86.94 120 PHE A C 1
ATOM 984 O O . PHE A 1 120 ? -0.528 4.039 -0.080 1.00 86.94 120 PHE A O 1
ATOM 991 N N . ASP A 1 121 ? -2.682 4.569 0.311 1.00 89.94 121 ASP A N 1
ATOM 992 C CA . ASP A 1 121 ? -3.174 3.197 0.186 1.00 89.94 121 ASP A CA 1
ATOM 993 C C . ASP A 1 121 ? -3.570 2.858 -1.255 1.00 89.94 121 ASP A C 1
ATOM 995 O O . ASP A 1 121 ? -4.714 3.008 -1.685 1.00 89.94 121 ASP A O 1
ATOM 999 N N . TRP A 1 122 ? -2.606 2.314 -1.993 1.00 90.81 122 TRP A N 1
ATOM 1000 C CA . TRP A 1 122 ? -2.799 1.857 -3.368 1.00 90.81 122 TRP A CA 1
ATOM 1001 C C . TRP A 1 122 ? -3.970 0.884 -3.539 1.00 90.81 122 TRP A C 1
ATOM 1003 O O . TRP A 1 122 ? -4.629 0.909 -4.574 1.00 90.81 122 TRP A O 1
ATOM 1013 N N . THR A 1 123 ? -4.234 0.024 -2.553 1.00 89.94 123 THR A N 1
ATOM 1014 C CA . THR A 1 123 ? -5.244 -1.037 -2.684 1.00 89.94 123 THR A CA 1
ATOM 1015 C C . THR A 1 123 ? -6.676 -0.520 -2.584 1.00 89.94 123 THR A C 1
ATOM 1017 O O . THR A 1 123 ? -7.590 -1.178 -3.083 1.00 89.94 123 THR A O 1
ATOM 1020 N N . VAL A 1 124 ? -6.865 0.647 -1.961 1.00 91.62 124 VAL A N 1
ATOM 1021 C CA . VAL A 1 124 ? -8.144 1.364 -1.894 1.00 91.62 124 VAL A CA 1
ATOM 1022 C C . VAL A 1 124 ? -8.255 2.321 -3.076 1.00 91.62 124 VAL A C 1
ATOM 1024 O O . VAL A 1 124 ? -9.226 2.258 -3.824 1.00 91.62 124 VAL A O 1
ATOM 1027 N N . GLU A 1 125 ? -7.229 3.144 -3.304 1.00 92.56 125 GLU A N 1
ATOM 1028 C CA . GLU A 1 125 ? -7.239 4.186 -4.342 1.00 92.56 125 GLU A CA 1
ATOM 1029 C C . GLU A 1 125 ? -7.339 3.637 -5.770 1.00 92.56 125 GLU A C 1
ATOM 1031 O O . GLU A 1 125 ? -7.866 4.302 -6.668 1.00 92.56 125 GLU A O 1
ATOM 1036 N N . PHE A 1 126 ? -6.853 2.411 -5.969 1.00 93.50 126 PHE A N 1
ATOM 1037 C CA . PHE A 1 126 ? -6.907 1.677 -7.230 1.00 93.50 126 PHE A CA 1
ATOM 1038 C C . PHE A 1 126 ? -7.567 0.307 -7.054 1.00 93.50 126 PHE A C 1
ATOM 1040 O O . PHE A 1 126 ? -7.159 -0.673 -7.682 1.00 93.50 126 PHE A O 1
ATOM 1047 N N . ALA A 1 127 ? -8.571 0.211 -6.180 1.00 92.75 127 ALA A N 1
ATOM 1048 C CA . ALA A 1 127 ? -9.277 -1.039 -5.909 1.00 92.75 127 ALA A CA 1
ATOM 1049 C C . ALA A 1 127 ? -9.802 -1.718 -7.185 1.00 92.75 127 ALA A C 1
ATOM 1051 O O . ALA A 1 127 ? -9.740 -2.941 -7.297 1.00 92.75 127 ALA A O 1
ATOM 1052 N N . GLU A 1 128 ? -10.251 -0.935 -8.165 1.00 93.06 128 GLU A N 1
ATOM 1053 C CA . GLU A 1 128 ? -10.678 -1.401 -9.484 1.00 93.06 128 GLU A CA 1
ATOM 1054 C C . GLU A 1 128 ? -9.547 -2.032 -10.299 1.00 93.06 128 GLU A C 1
ATOM 1056 O O . GLU A 1 128 ? -9.759 -3.040 -10.965 1.00 93.06 128 GLU A O 1
ATOM 1061 N N . VAL A 1 129 ? -8.328 -1.505 -10.189 1.00 93.75 129 VAL A N 1
ATOM 1062 C CA . VAL A 1 129 ? -7.151 -2.054 -10.871 1.00 93.75 129 VAL A CA 1
ATOM 1063 C C . VAL A 1 129 ? -6.713 -3.358 -10.208 1.00 93.75 129 VAL A C 1
ATOM 1065 O O . VAL A 1 129 ? -6.417 -4.337 -10.887 1.00 93.75 129 VAL A O 1
ATOM 1068 N N . PHE A 1 130 ? -6.694 -3.403 -8.873 1.00 91.56 130 PHE A N 1
ATOM 1069 C CA . PHE A 1 130 ? -6.317 -4.612 -8.136 1.00 91.56 130 PHE A CA 1
ATOM 1070 C C . PHE A 1 130 ? -7.377 -5.718 -8.223 1.00 91.56 130 PHE A C 1
ATOM 1072 O O . PHE A 1 130 ? -7.015 -6.894 -8.175 1.00 91.56 130 PHE A O 1
ATOM 1079 N N . ALA A 1 131 ? -8.657 -5.376 -8.405 1.00 89.94 131 ALA A N 1
ATOM 1080 C CA . ALA A 1 131 ? -9.69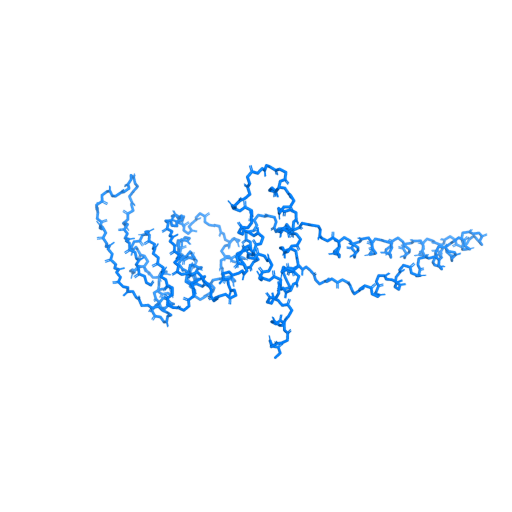9 -6.350 -8.734 1.00 89.94 131 ALA A CA 1
ATOM 1081 C C . ALA A 1 131 ? -9.458 -7.021 -10.094 1.00 89.94 131 ALA A C 1
ATOM 1083 O O . ALA A 1 131 ? -9.667 -8.227 -10.218 1.00 89.94 131 ALA A O 1
ATOM 1084 N N . ASP A 1 132 ? -8.931 -6.266 -11.062 1.00 89.94 132 ASP A N 1
ATOM 1085 C CA . ASP A 1 132 ? -8.507 -6.760 -12.379 1.00 89.94 132 ASP A CA 1
ATOM 1086 C C . ASP A 1 132 ? -7.095 -7.402 -12.352 1.00 89.94 132 ASP A C 1
ATOM 1088 O O . ASP A 1 132 ? -6.542 -7.798 -13.381 1.00 89.94 132 ASP A O 1
ATOM 1092 N N . GLY A 1 133 ? -6.516 -7.572 -11.159 1.00 89.31 133 GLY A N 1
ATOM 1093 C CA . GLY A 1 133 ? -5.266 -8.293 -10.922 1.00 89.31 133 GLY A CA 1
ATOM 1094 C C . GLY A 1 133 ? -4.016 -7.421 -10.815 1.00 89.31 133 GLY A C 1
ATOM 1095 O O . GLY A 1 133 ? -2.950 -7.974 -10.565 1.00 89.31 133 GLY A O 1
ATOM 1096 N N . GLY A 1 134 ? -4.120 -6.098 -10.971 1.00 94.56 134 GLY A N 1
ATOM 1097 C CA . GLY A 1 134 ? -3.005 -5.150 -10.877 1.00 94.56 134 GLY A CA 1
ATOM 1098 C C . GLY A 1 134 ? -2.798 -4.322 -12.148 1.00 94.56 134 GLY A C 1
ATOM 1099 O O . GLY A 1 134 ? -3.549 -4.416 -13.117 1.00 94.56 134 GLY A O 1
ATOM 1100 N N . PHE A 1 135 ? -1.761 -3.489 -12.151 1.00 97.19 135 PHE A N 1
ATOM 1101 C CA . PHE A 1 135 ? -1.485 -2.568 -13.253 1.00 97.19 135 PHE A CA 1
ATOM 1102 C C . PHE A 1 135 ? -0.927 -3.291 -14.483 1.00 97.19 135 PHE A C 1
ATOM 1104 O O . PHE A 1 135 ? -0.056 -4.156 -14.362 1.00 97.19 135 PHE A O 1
ATOM 1111 N N . ASP A 1 136 ? -1.361 -2.874 -15.677 1.00 97.75 136 ASP A N 1
ATOM 1112 C CA . ASP A 1 136 ? -0.761 -3.296 -16.948 1.00 97.75 136 ASP A CA 1
ATOM 1113 C C . ASP A 1 136 ? 0.705 -2.878 -17.061 1.00 97.75 136 ASP A C 1
ATOM 1115 O O . ASP A 1 136 ? 1.527 -3.621 -17.594 1.00 97.75 136 ASP A O 1
ATOM 1119 N N . VAL A 1 137 ? 1.020 -1.669 -16.592 1.00 97.88 137 VAL A N 1
ATOM 1120 C CA . VAL A 1 137 ? 2.347 -1.068 -16.699 1.00 97.88 137 VAL A CA 1
ATOM 1121 C C . VAL A 1 137 ? 2.657 -0.277 -15.434 1.00 97.88 137 VAL A C 1
ATOM 1123 O O . VAL A 1 137 ? 1.852 0.545 -15.001 1.00 97.88 137 VAL A O 1
ATOM 1126 N N . VAL A 1 138 ? 3.854 -0.467 -14.879 1.00 97.94 138 VAL A N 1
ATOM 1127 C CA . VAL A 1 138 ? 4.395 0.373 -13.800 1.00 97.94 138 VAL A CA 1
ATOM 1128 C C . VAL A 1 138 ? 5.722 0.962 -14.259 1.00 97.94 138 VAL A C 1
ATOM 1130 O O . VAL A 1 138 ? 6.672 0.234 -14.544 1.00 97.94 138 VAL A O 1
ATOM 1133 N N . MET A 1 139 ? 5.803 2.292 -14.314 1.00 97.56 139 MET A N 1
ATOM 1134 C CA . MET A 1 139 ? 7.014 3.006 -14.720 1.00 97.56 139 MET A CA 1
ATOM 1135 C C . MET A 1 139 ? 7.500 3.932 -13.618 1.00 97.56 139 MET A C 1
ATOM 1137 O O . MET A 1 139 ? 6.693 4.601 -12.974 1.00 97.56 139 MET A O 1
ATOM 1141 N N . ALA A 1 140 ? 8.815 4.012 -13.417 1.00 96.25 140 ALA A N 1
ATOM 1142 C CA . ALA A 1 140 ? 9.374 4.964 -12.466 1.00 96.25 140 ALA A CA 1
ATOM 1143 C C . ALA A 1 140 ? 10.813 5.378 -12.788 1.00 96.25 140 ALA A C 1
ATOM 1145 O O . ALA A 1 140 ? 11.607 4.631 -13.359 1.00 96.25 140 ALA A O 1
ATOM 1146 N N . ASN A 1 141 ? 11.154 6.571 -12.311 1.00 95.44 141 ASN A N 1
ATOM 1147 C CA . ASN A 1 141 ? 12.517 6.974 -11.995 1.00 95.44 141 ASN A CA 1
ATOM 1148 C C . ASN A 1 141 ? 12.603 7.064 -10.461 1.00 95.44 141 ASN A C 1
ATOM 1150 O O . ASN A 1 141 ? 12.286 8.120 -9.905 1.00 95.44 141 ASN A O 1
ATOM 1154 N N . PRO A 1 142 ? 12.881 5.952 -9.753 1.00 95.25 142 PRO A N 1
ATOM 1155 C CA . PRO A 1 142 ? 12.823 5.927 -8.300 1.00 95.25 142 PRO A CA 1
ATOM 1156 C C . PRO A 1 142 ? 13.887 6.846 -7.679 1.00 95.25 142 PRO A C 1
ATOM 1158 O O . PRO A 1 142 ? 14.925 7.109 -8.290 1.00 95.25 142 PRO A O 1
ATOM 1161 N N . PRO A 1 143 ? 13.674 7.311 -6.437 1.00 92.88 143 PRO A N 1
ATOM 1162 C CA . PRO A 1 143 ? 14.641 8.158 -5.754 1.00 92.88 143 PRO A CA 1
ATOM 1163 C C . PRO A 1 143 ? 15.964 7.420 -5.482 1.00 92.88 143 PRO A C 1
ATOM 1165 O O . PRO A 1 143 ? 15.987 6.243 -5.121 1.00 92.88 143 PRO A O 1
ATOM 1168 N N . TYR A 1 144 ? 17.083 8.141 -5.581 1.00 90.44 144 TYR A N 1
ATOM 1169 C CA . TYR A 1 144 ? 18.435 7.609 -5.365 1.00 90.44 144 TYR A CA 1
ATOM 1170 C C . TYR A 1 144 ? 18.972 7.979 -3.978 1.00 90.44 144 TYR A C 1
ATOM 1172 O O . TYR A 1 144 ? 19.922 8.750 -3.840 1.00 90.44 144 TYR A O 1
ATOM 1180 N N . ILE A 1 145 ? 18.345 7.441 -2.931 1.00 93.06 145 ILE A N 1
ATOM 1181 C CA . ILE A 1 145 ? 18.766 7.664 -1.541 1.00 93.06 145 ILE A CA 1
ATOM 1182 C C . ILE A 1 145 ? 19.673 6.521 -1.102 1.00 93.06 145 ILE A C 1
ATOM 1184 O O . ILE A 1 145 ? 19.262 5.356 -1.094 1.00 93.06 145 ILE A O 1
ATOM 1188 N N . ARG A 1 146 ? 20.902 6.874 -0.716 1.00 92.38 146 ARG A N 1
ATOM 1189 C CA . ARG A 1 146 ? 21.863 5.903 -0.198 1.00 92.38 146 ARG A CA 1
ATOM 1190 C C . ARG A 1 146 ? 21.464 5.411 1.183 1.00 92.38 146 ARG A C 1
ATOM 1192 O O . ARG A 1 146 ? 20.927 6.164 1.998 1.00 92.38 146 ARG A O 1
ATOM 1199 N N . GLN A 1 147 ? 21.793 4.156 1.454 1.00 93.56 147 GLN A N 1
ATOM 1200 C CA . GLN A 1 147 ? 21.462 3.468 2.698 1.00 93.56 147 GLN A CA 1
ATOM 1201 C C . GLN A 1 147 ? 21.866 4.236 3.972 1.00 93.56 147 GLN A C 1
ATOM 1203 O O . GLN A 1 147 ? 21.169 4.126 4.980 1.00 93.56 147 GLN A O 1
ATOM 1208 N N . GLU A 1 148 ? 22.953 5.018 3.957 1.00 94.88 148 GLU A N 1
ATOM 1209 C CA . GLU A 1 148 ? 23.433 5.771 5.127 1.00 94.88 148 GLU A CA 1
ATOM 1210 C C . GLU A 1 148 ? 22.435 6.845 5.584 1.00 94.88 148 GLU A C 1
ATOM 1212 O O . GLU A 1 148 ? 22.395 7.183 6.764 1.00 94.88 148 GLU A O 1
ATOM 1217 N N . LEU A 1 149 ? 21.615 7.364 4.663 1.00 95.88 149 LEU A N 1
ATOM 1218 C CA . LEU A 1 149 ? 20.667 8.451 4.922 1.00 95.88 149 LEU A CA 1
ATOM 1219 C C . LEU A 1 149 ? 19.299 7.961 5.407 1.00 95.88 149 LEU A C 1
ATOM 1221 O O . LEU A 1 149 ? 18.506 8.758 5.891 1.00 95.88 149 LEU A O 1
ATOM 1225 N N . LEU A 1 150 ? 19.013 6.661 5.289 1.00 93.38 150 LEU A N 1
ATOM 1226 C CA . LEU A 1 150 ? 17.699 6.106 5.624 1.00 93.38 150 LEU A CA 1
ATOM 1227 C C . LEU A 1 150 ? 17.461 5.989 7.137 1.00 93.38 150 LEU A C 1
ATOM 1229 O O . LEU A 1 150 ? 16.322 5.849 7.556 1.00 93.38 150 LEU A O 1
ATOM 1233 N N . GLY A 1 151 ? 18.506 6.061 7.968 1.00 95.25 151 GLY A N 1
ATOM 1234 C CA . GLY A 1 151 ? 18.386 5.896 9.419 1.00 95.25 151 GLY A CA 1
ATOM 1235 C C . GLY A 1 151 ? 18.068 4.454 9.846 1.00 95.25 151 GLY A C 1
ATOM 1236 O O . GLY A 1 151 ? 17.583 3.628 9.073 1.00 95.25 151 GLY A O 1
ATOM 1237 N N . ARG A 1 152 ? 18.388 4.110 11.098 1.00 95.31 152 ARG A N 1
ATOM 1238 C CA . ARG A 1 152 ? 18.208 2.741 11.616 1.00 95.31 152 ARG A CA 1
ATOM 1239 C C . ARG A 1 152 ? 16.736 2.387 11.830 1.00 95.31 152 ARG A C 1
ATOM 1241 O O . ARG A 1 152 ? 16.313 1.311 11.422 1.00 95.31 152 ARG A O 1
ATOM 1248 N N . ASP A 1 153 ? 15.981 3.301 12.434 1.00 95.75 153 ASP A N 1
ATOM 1249 C CA . ASP A 1 153 ? 14.572 3.097 12.780 1.00 95.75 153 ASP A CA 1
ATOM 1250 C C . ASP A 1 153 ? 13.717 2.796 11.541 1.00 95.75 153 ASP A C 1
ATOM 1252 O O . ASP A 1 153 ? 13.053 1.766 11.477 1.00 95.75 153 ASP A O 1
ATOM 1256 N N . TYR A 1 154 ? 13.835 3.611 10.491 1.00 94.62 154 TYR A N 1
ATOM 1257 C CA . TYR A 1 154 ? 13.120 3.389 9.233 1.00 94.62 154 TYR A CA 1
ATOM 1258 C C . TYR A 1 154 ? 13.478 2.041 8.584 1.00 94.62 154 TYR A C 1
ATOM 1260 O O . TYR A 1 154 ? 12.605 1.321 8.098 1.00 94.62 154 TYR A O 1
ATOM 1268 N N . LYS A 1 155 ? 14.755 1.641 8.613 1.00 95.69 155 LYS A N 1
ATOM 1269 C CA . LYS A 1 155 ? 15.174 0.336 8.083 1.00 95.69 155 LYS A CA 1
ATOM 1270 C C . LYS A 1 155 ? 14.570 -0.829 8.862 1.00 95.69 155 LYS A C 1
ATOM 1272 O O . LYS A 1 155 ? 14.055 -1.759 8.245 1.00 95.69 155 LYS A O 1
ATOM 1277 N N . GLU A 1 156 ? 14.641 -0.790 10.190 1.00 95.19 156 GLU A N 1
ATOM 1278 C CA . GLU A 1 156 ? 14.197 -1.891 11.053 1.00 95.19 156 GLU A CA 1
ATOM 1279 C C . GLU A 1 156 ? 12.669 -1.977 11.152 1.00 95.19 156 GLU A C 1
ATOM 1281 O O . GLU A 1 156 ? 12.133 -3.083 11.107 1.00 95.19 156 GLU A O 1
ATOM 1286 N N . ASN A 1 157 ? 11.978 -0.836 11.211 1.00 94.50 157 ASN A N 1
ATOM 1287 C CA . ASN A 1 157 ? 10.545 -0.768 11.497 1.00 94.50 157 ASN A CA 1
ATOM 1288 C C . ASN A 1 157 ? 9.670 -0.518 10.261 1.00 94.50 157 ASN A C 1
ATOM 1290 O O . ASN A 1 157 ? 8.461 -0.732 10.331 1.00 94.50 157 ASN A O 1
ATOM 1294 N N . LYS A 1 158 ? 10.241 -0.081 9.126 1.00 93.00 158 LYS A N 1
ATOM 1295 C CA . LYS A 1 158 ? 9.489 0.143 7.876 1.00 93.00 158 LYS A CA 1
ATOM 1296 C C . LYS A 1 158 ? 9.983 -0.728 6.728 1.00 93.00 158 LYS A C 1
ATOM 1298 O O . LYS A 1 158 ? 9.179 -1.438 6.140 1.00 93.00 158 LYS A O 1
ATOM 1303 N N . LEU A 1 159 ? 11.274 -0.726 6.402 1.00 95.50 159 LEU A N 1
ATOM 1304 C CA . LEU A 1 159 ? 11.753 -1.450 5.215 1.00 95.50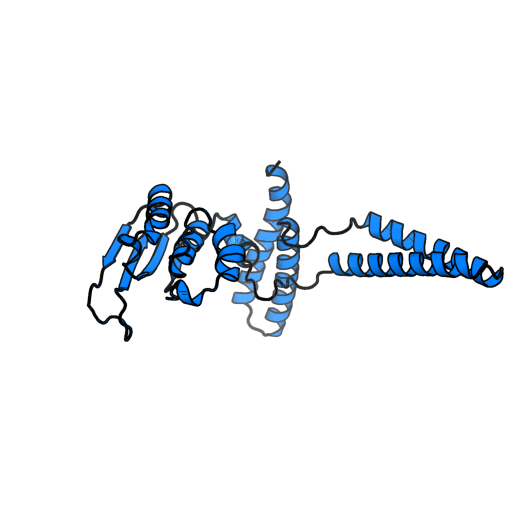 159 LEU A CA 1
ATOM 1305 C C . LEU A 1 159 ? 11.809 -2.964 5.429 1.00 95.50 159 LEU A C 1
ATOM 1307 O O . LEU A 1 159 ? 11.271 -3.721 4.629 1.00 95.50 159 LEU A O 1
ATOM 1311 N N . LYS A 1 160 ? 12.429 -3.417 6.520 1.00 95.94 160 LYS A N 1
ATOM 1312 C CA . LYS A 1 160 ? 12.610 -4.848 6.791 1.00 95.94 160 LYS A CA 1
ATOM 1313 C C . LYS A 1 160 ? 11.290 -5.623 6.929 1.00 95.94 160 LYS A C 1
ATOM 1315 O O . LYS A 1 160 ? 11.229 -6.712 6.364 1.00 95.94 160 LYS A O 1
ATOM 1320 N N . PRO A 1 161 ? 10.250 -5.119 7.625 1.00 95.00 161 PRO A N 1
ATOM 1321 C CA . PRO A 1 161 ? 8.984 -5.840 7.745 1.00 95.00 161 PRO A CA 1
ATOM 1322 C C . PRO A 1 161 ? 8.189 -5.875 6.435 1.00 95.00 161 PRO A C 1
ATOM 1324 O O . PRO A 1 161 ? 7.525 -6.867 6.167 1.00 95.00 161 PRO A O 1
ATOM 1327 N N . ASN A 1 162 ? 8.272 -4.817 5.619 1.00 91.50 162 ASN A N 1
ATOM 1328 C CA . ASN A 1 162 ? 7.466 -4.682 4.399 1.00 91.50 162 ASN A CA 1
ATOM 1329 C C . ASN A 1 162 ? 8.134 -5.237 3.131 1.00 91.50 162 ASN A C 1
ATOM 1331 O O . ASN A 1 162 ? 7.450 -5.384 2.124 1.00 91.50 162 ASN A O 1
ATOM 1335 N N . PHE A 1 163 ? 9.446 -5.488 3.162 1.00 96.44 163 PHE A N 1
ATOM 1336 C CA . PHE A 1 163 ? 10.234 -5.914 1.999 1.00 96.44 163 PHE A CA 1
ATOM 1337 C C . PHE A 1 163 ? 11.286 -6.969 2.364 1.00 96.44 163 PHE A C 1
ATOM 1339 O O . PHE A 1 163 ? 12.415 -6.946 1.864 1.00 96.44 163 PHE A O 1
ATOM 1346 N N . GLY A 1 164 ? 10.979 -7.853 3.316 1.00 95.94 164 GLY A N 1
ATOM 1347 C CA . GLY A 1 164 ? 11.935 -8.818 3.874 1.00 95.94 164 GLY A CA 1
ATOM 1348 C C . GLY A 1 164 ? 12.607 -9.711 2.821 1.00 95.94 164 GLY A C 1
ATOM 1349 O O . GLY A 1 164 ? 13.782 -10.071 2.968 1.00 95.94 164 GLY A O 1
ATOM 1350 N N . GLU A 1 165 ? 11.887 -10.004 1.740 1.00 94.75 165 GLU A N 1
ATOM 1351 C CA . GLU A 1 165 ? 12.314 -10.795 0.589 1.00 94.75 165 GLU A CA 1
ATOM 1352 C C . GLU A 1 165 ? 13.451 -10.144 -0.202 1.00 94.75 165 GLU A C 1
ATOM 1354 O O . GLU A 1 165 ? 14.356 -10.855 -0.632 1.00 94.75 165 GLU A O 1
ATOM 1359 N N . VAL A 1 166 ? 13.483 -8.810 -0.307 1.00 97.31 166 VAL A N 1
ATOM 1360 C CA . VAL A 1 166 ? 14.580 -8.061 -0.953 1.00 97.31 166 VAL A CA 1
ATOM 1361 C C . VAL A 1 166 ? 15.469 -7.297 0.033 1.00 97.31 166 VAL A C 1
ATOM 1363 O O . VAL A 1 166 ? 16.475 -6.709 -0.366 1.00 97.31 166 VAL A O 1
ATOM 1366 N N . TYR A 1 167 ? 15.139 -7.305 1.328 1.00 97.69 167 TYR A N 1
ATOM 1367 C CA . TYR A 1 167 ? 15.789 -6.449 2.316 1.00 97.69 167 TYR A CA 1
ATOM 1368 C C . TYR A 1 167 ? 17.283 -6.733 2.472 1.00 97.69 167 TYR A C 1
ATOM 1370 O O . TYR A 1 167 ? 17.709 -7.851 2.799 1.00 97.69 167 TYR A O 1
ATOM 1378 N N . SER A 1 168 ? 18.059 -5.656 2.366 1.00 96.25 168 SER A N 1
ATOM 1379 C CA . SER A 1 168 ? 19.459 -5.581 2.763 1.00 96.25 168 SER A CA 1
ATOM 1380 C C . SER A 1 168 ? 19.712 -4.262 3.492 1.00 96.25 168 SER A C 1
ATOM 1382 O O . SER A 1 168 ? 19.340 -3.191 3.016 1.00 96.25 168 SER A O 1
ATOM 1384 N N . GLY A 1 169 ? 20.403 -4.320 4.636 1.00 93.88 169 GLY A N 1
ATOM 1385 C CA . GLY A 1 169 ? 20.717 -3.130 5.438 1.00 93.88 169 GLY A CA 1
ATOM 1386 C C . GLY A 1 169 ? 21.600 -2.105 4.715 1.00 93.88 169 GLY A C 1
ATOM 1387 O O . GLY A 1 169 ? 21.655 -0.947 5.133 1.00 93.88 169 GLY A O 1
ATOM 1388 N N . THR A 1 170 ? 22.257 -2.522 3.630 1.00 95.81 170 THR A N 1
ATOM 1389 C CA . THR A 1 170 ? 23.127 -1.700 2.781 1.00 95.81 170 THR A CA 1
ATOM 1390 C C . THR A 1 170 ? 22.519 -1.381 1.411 1.00 95.81 170 THR A C 1
ATOM 1392 O O . THR A 1 170 ? 23.209 -0.811 0.571 1.00 95.81 170 THR A O 1
ATOM 1395 N N . ALA A 1 171 ? 21.253 -1.738 1.165 1.00 96.12 171 ALA A N 1
ATOM 1396 C CA . ALA A 1 171 ? 20.570 -1.402 -0.080 1.00 96.12 171 ALA A CA 1
ATOM 1397 C C . ALA A 1 171 ? 20.165 0.077 -0.135 1.00 96.12 171 ALA A C 1
ATOM 1399 O O . ALA A 1 171 ? 19.653 0.636 0.839 1.00 96.12 171 ALA A O 1
ATOM 1400 N N . ASP A 1 172 ? 20.345 0.675 -1.310 1.00 94.75 172 ASP A N 1
ATOM 1401 C CA . ASP A 1 172 ? 19.762 1.968 -1.661 1.00 94.75 172 ASP A CA 1
ATOM 1402 C C . ASP A 1 172 ? 18.229 1.855 -1.756 1.00 94.75 172 ASP A C 1
ATOM 1404 O O . ASP A 1 172 ? 17.689 0.784 -2.049 1.00 94.75 172 ASP A O 1
ATOM 1408 N N . ILE A 1 173 ? 17.510 2.964 -1.551 1.00 96.06 173 ILE A N 1
ATOM 1409 C CA . ILE A 1 173 ? 16.040 2.938 -1.440 1.00 96.06 173 ILE A CA 1
ATOM 1410 C C . ILE A 1 173 ? 15.336 2.391 -2.695 1.00 96.06 173 ILE A C 1
ATOM 1412 O O . ILE A 1 173 ? 14.291 1.753 -2.584 1.00 96.06 173 ILE A O 1
ATOM 1416 N N . TYR A 1 174 ? 15.909 2.591 -3.888 1.00 96.12 174 TYR A N 1
ATOM 1417 C CA . TYR A 1 174 ? 15.290 2.162 -5.145 1.00 96.12 174 TYR A CA 1
ATOM 1418 C C . TYR A 1 174 ? 15.097 0.639 -5.225 1.00 96.12 174 TYR A C 1
ATOM 1420 O O . TYR A 1 174 ? 14.222 0.185 -5.957 1.00 96.12 174 TYR A O 1
ATOM 1428 N N . VAL A 1 175 ? 15.851 -0.157 -4.453 1.00 97.25 175 VAL A N 1
ATOM 1429 C CA . VAL A 1 175 ? 15.674 -1.619 -4.375 1.00 97.25 175 VAL A CA 1
ATOM 1430 C C . VAL A 1 175 ? 14.251 -1.979 -3.948 1.00 97.25 175 VAL A C 1
ATOM 1432 O O . VAL A 1 175 ? 13.623 -2.859 -4.532 1.00 97.25 175 VAL A O 1
ATOM 1435 N N . TYR A 1 176 ? 13.712 -1.247 -2.976 1.00 97.19 176 TYR A N 1
ATOM 1436 C CA . TYR A 1 176 ? 12.362 -1.463 -2.458 1.00 97.19 176 TYR A CA 1
ATOM 1437 C C . TYR A 1 176 ? 11.285 -0.968 -3.430 1.00 97.19 176 TYR A C 1
ATOM 1439 O O . TYR A 1 176 ? 10.181 -1.507 -3.455 1.00 97.19 176 TYR A O 1
ATOM 1447 N N . PHE A 1 177 ? 11.614 0.008 -4.284 1.00 97.31 177 PHE A N 1
ATOM 1448 C CA . PHE A 1 177 ? 10.727 0.442 -5.365 1.00 97.31 177 PHE A CA 1
ATOM 1449 C C . PHE A 1 177 ? 10.588 -0.621 -6.457 1.00 97.31 177 PHE A C 1
ATOM 1451 O O . PHE A 1 177 ? 9.482 -0.803 -6.951 1.00 97.31 177 PHE A O 1
ATOM 1458 N N . PHE A 1 178 ? 11.657 -1.350 -6.806 1.00 97.62 178 PHE A N 1
ATOM 1459 C CA . PHE A 1 178 ? 11.549 -2.479 -7.740 1.00 97.62 178 PHE A CA 1
ATOM 1460 C C . PHE A 1 178 ? 10.609 -3.563 -7.200 1.00 97.62 178 PHE A C 1
ATOM 1462 O O . PHE A 1 178 ? 9.695 -3.980 -7.905 1.00 97.62 178 PHE A O 1
ATOM 1469 N N . ALA A 1 179 ? 10.790 -3.972 -5.939 1.00 96.38 179 ALA A N 1
ATOM 1470 C CA . ALA A 1 179 ? 9.920 -4.965 -5.306 1.00 96.38 179 ALA A CA 1
ATOM 1471 C C . ALA A 1 179 ? 8.462 -4.485 -5.236 1.00 96.38 179 ALA A C 1
ATOM 1473 O O . ALA A 1 179 ? 7.545 -5.217 -5.604 1.00 96.38 179 ALA A O 1
ATOM 1474 N N . ARG A 1 180 ? 8.237 -3.220 -4.843 1.00 95.50 180 ARG A N 1
ATOM 1475 C CA . ARG A 1 180 ? 6.890 -2.634 -4.816 1.00 95.50 180 ARG A CA 1
ATOM 1476 C C . ARG A 1 180 ? 6.256 -2.590 -6.203 1.00 95.50 180 ARG A C 1
ATOM 1478 O O . ARG A 1 180 ? 5.101 -2.969 -6.327 1.00 95.50 180 ARG A O 1
ATOM 1485 N N . ALA A 1 181 ? 6.982 -2.141 -7.225 1.00 96.50 181 ALA A N 1
ATOM 1486 C CA . ALA A 1 181 ? 6.478 -2.104 -8.595 1.00 96.50 181 ALA A CA 1
ATOM 1487 C C . ALA A 1 181 ? 6.094 -3.494 -9.088 1.00 96.50 181 ALA A C 1
ATOM 1489 O O . ALA A 1 181 ? 5.009 -3.657 -9.634 1.00 96.50 181 ALA A O 1
ATOM 1490 N N . ASN A 1 182 ? 6.933 -4.495 -8.818 1.00 95.88 182 ASN A N 1
ATOM 1491 C CA . ASN A 1 182 ? 6.642 -5.867 -9.200 1.00 95.88 182 ASN A CA 1
ATOM 1492 C C . ASN A 1 182 ? 5.365 -6.402 -8.535 1.00 95.88 182 ASN A C 1
ATOM 1494 O O . ASN A 1 182 ? 4.527 -6.996 -9.201 1.00 95.88 182 ASN A O 1
ATOM 1498 N N . ALA A 1 183 ? 5.176 -6.118 -7.244 1.00 93.56 183 ALA A N 1
ATOM 1499 C CA . ALA A 1 183 ? 3.979 -6.516 -6.505 1.00 93.56 183 ALA A CA 1
ATOM 1500 C C . ALA A 1 183 ? 2.688 -5.811 -6.969 1.00 93.56 183 ALA A C 1
ATOM 1502 O O . ALA A 1 183 ? 1.596 -6.262 -6.634 1.00 93.56 183 ALA A O 1
ATOM 1503 N N . MET A 1 184 ? 2.795 -4.693 -7.694 1.00 95.25 184 MET A N 1
ATOM 1504 C CA . MET A 1 184 ? 1.647 -3.941 -8.214 1.00 95.25 184 MET A CA 1
ATOM 1505 C C . MET A 1 184 ? 1.224 -4.383 -9.620 1.00 95.25 184 MET A C 1
ATOM 1507 O O . MET A 1 184 ? 0.126 -4.040 -10.055 1.00 95.25 184 MET A O 1
ATOM 1511 N N . LEU A 1 185 ? 2.073 -5.110 -10.347 1.00 96.31 185 LEU A N 1
ATOM 1512 C CA . LEU A 1 185 ? 1.775 -5.555 -11.705 1.00 96.31 185 LEU A CA 1
ATOM 1513 C C . LEU A 1 185 ? 0.775 -6.709 -11.704 1.00 96.31 185 LEU A C 1
ATOM 1515 O O . LEU A 1 185 ? 0.861 -7.627 -10.888 1.00 96.31 185 LEU A O 1
ATOM 1519 N N . ARG A 1 186 ? -0.125 -6.710 -12.690 1.00 95.19 186 ARG A N 1
ATOM 1520 C CA . ARG A 1 186 ? -0.908 -7.910 -13.004 1.00 95.19 186 ARG A CA 1
ATOM 1521 C C . ARG A 1 186 ? -0.045 -8.987 -13.646 1.00 95.19 186 ARG A C 1
ATOM 1523 O O . ARG A 1 186 ? 1.065 -8.740 -14.118 1.00 95.19 186 ARG A O 1
ATOM 1530 N N . THR A 1 187 ? -0.598 -10.192 -13.769 1.00 93.12 187 THR A N 1
ATOM 1531 C CA . THR A 1 187 ? 0.015 -11.236 -14.602 1.00 93.12 187 THR A CA 1
ATOM 1532 C C . THR A 1 187 ? 0.215 -10.719 -16.031 1.00 93.12 187 THR A C 1
ATOM 1534 O O . THR A 1 187 ? -0.724 -10.204 -16.641 1.00 93.12 187 THR A O 1
ATOM 1537 N N . ASN A 1 188 ? 1.430 -10.866 -16.569 1.00 93.88 188 ASN A N 1
ATOM 1538 C CA . ASN A 1 188 ? 1.862 -10.305 -17.859 1.00 93.88 188 ASN A CA 1
ATOM 1539 C C . ASN A 1 188 ? 1.804 -8.764 -17.944 1.00 93.88 188 ASN A C 1
ATOM 1541 O O . ASN A 1 188 ? 1.676 -8.226 -19.045 1.00 93.88 188 ASN A O 1
ATOM 1545 N N . GLY A 1 189 ? 1.808 -8.059 -16.811 1.00 96.88 189 GLY A N 1
ATOM 1546 C CA . GLY A 1 189 ? 2.092 -6.626 -16.775 1.00 96.88 189 GLY A CA 1
ATOM 1547 C C . GLY A 1 189 ? 3.583 -6.357 -17.001 1.00 96.88 189 GLY A C 1
ATOM 1548 O O . GLY A 1 189 ? 4.396 -7.271 -16.881 1.00 96.88 189 GLY A O 1
ATOM 1549 N N . VAL A 1 190 ? 3.931 -5.114 -17.334 1.00 98.00 190 VAL A N 1
ATOM 1550 C CA . VAL A 1 190 ? 5.306 -4.699 -17.654 1.00 98.00 190 VAL A CA 1
ATOM 1551 C C . VAL A 1 190 ? 5.818 -3.663 -16.657 1.00 98.00 190 VAL A C 1
ATOM 1553 O O . VAL A 1 190 ? 5.228 -2.594 -16.481 1.00 98.00 190 VAL A O 1
ATOM 1556 N N . GLY A 1 191 ? 6.962 -3.942 -16.041 1.00 98.19 191 GLY A N 1
ATOM 1557 C CA . GLY A 1 191 ? 7.709 -2.966 -15.254 1.00 98.19 191 GLY A CA 1
ATOM 1558 C C . GLY A 1 191 ? 8.745 -2.256 -16.118 1.00 98.19 191 GLY A C 1
ATOM 1559 O O . GLY A 1 191 ? 9.471 -2.907 -16.863 1.00 98.19 191 GLY A O 1
ATOM 1560 N N . CYS A 1 192 ? 8.842 -0.925 -16.035 1.00 98.19 192 CYS A N 1
ATOM 1561 C CA . CYS A 1 192 ? 9.879 -0.169 -16.741 1.00 98.19 192 CYS A CA 1
ATOM 1562 C C . CYS A 1 192 ? 10.503 0.917 -15.867 1.00 98.19 192 CYS A C 1
ATOM 1564 O O . CYS A 1 192 ? 9.915 1.978 -15.641 1.00 98.19 192 CYS A O 1
ATOM 1566 N N . PHE A 1 193 ? 11.721 0.680 -15.389 1.00 97.62 193 PHE A N 1
ATOM 1567 C CA . PHE A 1 193 ? 12.436 1.627 -14.537 1.00 97.62 193 PHE A CA 1
ATOM 1568 C C . PHE A 1 193 ? 13.673 2.171 -15.229 1.00 97.62 193 PHE A C 1
ATOM 1570 O O . PHE A 1 193 ? 14.456 1.413 -15.793 1.00 97.62 193 PHE A O 1
ATOM 1577 N N . ILE A 1 194 ? 13.907 3.473 -15.081 1.00 95.12 194 ILE A N 1
ATOM 1578 C CA . ILE A 1 194 ? 15.249 4.037 -15.214 1.00 95.12 194 ILE A CA 1
ATOM 1579 C C . ILE A 1 194 ? 15.872 4.093 -13.821 1.00 95.12 194 ILE A C 1
ATOM 1581 O O . ILE A 1 194 ? 15.333 4.740 -12.932 1.00 95.12 194 ILE A O 1
ATOM 1585 N N . SER A 1 195 ? 16.960 3.358 -13.594 1.00 94.00 195 SER A N 1
ATOM 1586 C CA . SER A 1 195 ? 17.599 3.266 -12.278 1.00 94.00 195 SER A CA 1
ATOM 1587 C C . SER A 1 195 ? 19.108 3.048 -12.377 1.00 94.00 195 SER A C 1
ATOM 1589 O O . SER A 1 195 ? 19.662 2.896 -13.459 1.00 94.00 195 SER A O 1
ATOM 1591 N N . SER A 1 196 ? 19.794 3.024 -11.237 1.00 90.50 196 SER A N 1
ATOM 1592 C CA . SER A 1 196 ? 21.222 2.708 -11.156 1.00 90.50 196 SER A CA 1
ATOM 1593 C C . SER A 1 196 ? 21.474 1.260 -11.588 1.00 90.50 196 SER A C 1
ATOM 1595 O O . SER A 1 196 ? 20.762 0.368 -11.143 1.00 90.50 196 SER A O 1
ATOM 1597 N N . ASN A 1 197 ? 22.517 0.977 -12.371 1.00 91.44 197 ASN A N 1
ATOM 1598 C CA . ASN A 1 197 ? 22.909 -0.402 -12.707 1.00 91.44 197 ASN A CA 1
ATOM 1599 C C . ASN A 1 197 ? 23.651 -1.134 -11.565 1.00 91.44 197 ASN A C 1
ATOM 1601 O O . ASN A 1 197 ? 23.911 -2.336 -11.655 1.00 91.44 197 ASN A O 1
ATOM 1605 N N . LYS A 1 198 ? 23.987 -0.439 -10.466 1.00 91.62 198 LYS A N 1
ATOM 1606 C CA . LYS A 1 198 ? 24.829 -0.981 -9.381 1.00 91.62 198 LYS A CA 1
ATOM 1607 C C . LYS A 1 198 ? 24.248 -2.235 -8.731 1.00 91.62 198 LYS A C 1
ATOM 1609 O O . LYS A 1 198 ? 25.010 -3.145 -8.395 1.00 91.62 198 LYS A O 1
ATOM 1614 N N . TRP A 1 199 ? 22.926 -2.318 -8.575 1.00 94.12 199 TRP A N 1
ATOM 1615 C CA . TRP A 1 199 ? 22.266 -3.477 -7.961 1.00 94.12 199 TRP A CA 1
ATOM 1616 C C . TRP A 1 199 ? 22.463 -4.776 -8.758 1.00 94.12 199 TRP A C 1
ATOM 1618 O O . TRP A 1 199 ? 22.338 -5.855 -8.183 1.00 94.12 199 TRP A O 1
ATOM 1628 N N . LEU A 1 200 ? 22.852 -4.704 -10.039 1.00 93.62 200 LEU A N 1
ATOM 1629 C CA . LEU A 1 200 ? 23.194 -5.886 -10.836 1.00 93.62 200 LEU A CA 1
ATOM 1630 C C . LEU A 1 200 ? 24.444 -6.607 -10.313 1.00 93.62 200 LEU A C 1
ATOM 1632 O O . LEU A 1 200 ? 24.568 -7.816 -10.483 1.00 93.62 200 LEU A O 1
ATOM 1636 N N . ARG A 1 201 ? 25.374 -5.882 -9.676 1.00 92.69 201 ARG A N 1
ATOM 1637 C CA . ARG A 1 201 ? 26.690 -6.412 -9.262 1.00 92.69 201 ARG A CA 1
ATOM 1638 C C . ARG A 1 201 ? 26.934 -6.322 -7.760 1.00 92.69 201 ARG A C 1
ATOM 1640 O O . ARG A 1 201 ? 27.701 -7.108 -7.214 1.00 92.69 201 ARG A O 1
ATOM 1647 N N . ALA A 1 202 ? 26.299 -5.370 -7.082 1.00 94.62 202 ALA A N 1
ATOM 1648 C CA . ALA A 1 202 ? 26.471 -5.178 -5.651 1.00 94.62 202 ALA A CA 1
ATOM 1649 C C . ALA A 1 202 ? 25.893 -6.354 -4.845 1.00 94.62 202 ALA A C 1
ATOM 1651 O O . ALA A 1 202 ? 24.849 -6.915 -5.197 1.00 94.62 202 ALA A O 1
ATOM 1652 N N . GLY A 1 203 ? 26.543 -6.679 -3.722 1.00 96.19 203 GLY A N 1
ATOM 1653 C CA . GLY A 1 203 ? 26.091 -7.734 -2.807 1.00 96.19 203 GLY A CA 1
ATOM 1654 C C . GLY A 1 203 ? 24.697 -7.466 -2.235 1.00 96.19 203 GLY A C 1
ATOM 1655 O O . GLY A 1 203 ? 23.879 -8.374 -2.169 1.00 96.19 203 GLY A O 1
ATOM 1656 N N . TYR A 1 204 ? 24.358 -6.204 -1.934 1.00 95.62 204 TYR A N 1
ATOM 1657 C CA . TYR A 1 204 ? 23.012 -5.861 -1.451 1.00 95.62 204 TYR A CA 1
ATOM 1658 C C . TYR A 1 204 ? 21.900 -6.175 -2.460 1.00 95.62 204 TYR A C 1
ATOM 1660 O O . TYR A 1 204 ? 20.748 -6.306 -2.060 1.00 95.62 204 TYR A O 1
ATOM 1668 N N . GLY A 1 205 ? 22.228 -6.257 -3.754 1.00 96.75 205 GLY A N 1
ATOM 1669 C CA . GLY A 1 205 ? 21.267 -6.501 -4.825 1.00 96.75 205 GLY A CA 1
ATOM 1670 C C . GLY A 1 205 ? 20.971 -7.980 -5.060 1.00 96.75 205 GLY A C 1
ATOM 1671 O O . GLY A 1 205 ? 20.118 -8.286 -5.881 1.00 96.75 205 GLY A O 1
ATOM 1672 N N . GLU A 1 206 ? 21.654 -8.901 -4.371 1.00 97.75 206 GLU A N 1
ATOM 1673 C CA . GLU A 1 206 ? 21.497 -10.349 -4.566 1.00 97.75 206 GLU A CA 1
ATOM 1674 C C . GLU A 1 206 ? 20.050 -10.808 -4.420 1.00 97.75 206 GLU A C 1
ATOM 1676 O O . GLU A 1 206 ? 19.503 -11.425 -5.332 1.00 97.75 206 GLU A O 1
ATOM 1681 N N . LYS A 1 207 ? 19.402 -10.419 -3.323 1.00 97.94 207 LYS A N 1
ATOM 1682 C CA . LYS A 1 207 ? 18.004 -10.766 -3.079 1.00 97.94 207 LYS A CA 1
ATOM 1683 C C . LYS A 1 207 ? 17.052 -10.155 -4.100 1.00 97.94 207 LYS A C 1
ATOM 1685 O O . LYS A 1 207 ? 16.110 -10.817 -4.510 1.00 97.94 207 LYS A O 1
ATOM 1690 N N . LEU A 1 208 ? 17.307 -8.918 -4.535 1.00 97.50 208 LEU A N 1
ATOM 1691 C CA . LEU A 1 208 ? 16.494 -8.281 -5.570 1.00 97.50 208 LEU A CA 1
ATOM 1692 C C . LEU A 1 208 ? 16.622 -9.016 -6.908 1.00 97.50 208 LEU A C 1
ATOM 1694 O O . LEU A 1 208 ? 15.613 -9.274 -7.556 1.00 97.50 208 LEU A O 1
ATOM 1698 N N . ARG A 1 209 ? 17.848 -9.378 -7.309 1.00 97.31 209 ARG A N 1
ATOM 1699 C CA . ARG A 1 209 ? 18.081 -10.171 -8.524 1.00 97.31 209 ARG A CA 1
ATOM 1700 C C . ARG A 1 209 ? 17.324 -11.490 -8.461 1.00 97.31 209 ARG A C 1
ATOM 1702 O O . ARG A 1 209 ? 16.632 -11.812 -9.417 1.00 97.31 209 ARG A O 1
ATOM 1709 N N . GLN A 1 210 ? 17.421 -12.207 -7.342 1.00 96.88 210 GLN A N 1
ATOM 1710 C CA . GLN A 1 210 ? 16.709 -13.469 -7.152 1.00 96.88 210 GLN A CA 1
ATOM 1711 C C . GLN A 1 210 ? 15.190 -13.270 -7.224 1.00 96.88 210 GLN A C 1
ATOM 1713 O O . GLN A 1 210 ? 14.525 -13.926 -8.015 1.00 96.88 210 GLN A O 1
ATOM 1718 N N . HIS A 1 211 ? 14.660 -12.299 -6.479 1.00 96.25 211 HIS A N 1
ATOM 1719 C CA . HIS A 1 211 ? 13.233 -11.988 -6.448 1.00 96.25 211 HIS A CA 1
ATOM 1720 C C . HIS A 1 211 ? 12.661 -11.680 -7.838 1.00 96.25 211 HIS A C 1
ATOM 1722 O O . HIS A 1 211 ? 11.624 -12.226 -8.206 1.00 96.25 211 HIS A O 1
ATOM 1728 N N . LEU A 1 212 ? 13.345 -10.846 -8.631 1.00 95.81 212 LEU A N 1
ATOM 1729 C CA . LEU A 1 212 ? 12.895 -10.525 -9.986 1.00 95.81 212 LEU A CA 1
ATOM 1730 C C . LEU A 1 212 ? 13.041 -11.727 -10.929 1.00 95.81 212 LEU A C 1
ATOM 1732 O O . LEU A 1 212 ? 12.111 -12.022 -11.665 1.00 95.81 212 LEU A O 1
ATOM 1736 N N . LEU A 1 213 ? 14.151 -12.470 -10.885 1.00 94.88 213 LEU A N 1
ATOM 1737 C CA . LEU A 1 213 ? 14.341 -13.646 -11.748 1.00 94.88 213 LEU A CA 1
ATOM 1738 C C . LEU A 1 213 ? 13.341 -14.776 -11.468 1.00 94.88 213 LEU A C 1
ATOM 1740 O O . LEU A 1 213 ? 12.981 -15.505 -12.390 1.00 94.88 213 LEU A O 1
ATOM 1744 N N . ASP A 1 214 ? 12.889 -14.913 -10.222 1.00 95.00 214 ASP A N 1
ATOM 1745 C CA . ASP A 1 214 ? 11.903 -15.926 -9.838 1.00 95.00 214 ASP A CA 1
ATOM 1746 C C . ASP A 1 214 ? 10.480 -15.566 -10.285 1.00 95.00 214 ASP A C 1
ATOM 1748 O O . ASP A 1 214 ? 9.653 -16.455 -10.492 1.00 95.00 214 ASP A O 1
ATOM 1752 N N . GLN A 1 215 ? 10.177 -14.271 -10.415 1.00 92.00 215 GLN A N 1
ATOM 1753 C CA . GLN A 1 215 ? 8.812 -13.779 -10.623 1.00 92.00 215 GLN A CA 1
ATOM 1754 C C . GLN A 1 215 ? 8.574 -13.161 -12.004 1.00 92.00 215 GLN A C 1
ATOM 1756 O O . GLN A 1 215 ? 7.422 -13.028 -12.414 1.00 92.00 215 GLN A O 1
ATOM 1761 N N . THR A 1 216 ? 9.629 -12.776 -12.723 1.00 94.69 216 THR A N 1
ATOM 1762 C CA . THR A 1 216 ? 9.533 -11.944 -13.929 1.00 94.69 216 THR A CA 1
ATOM 1763 C C . THR A 1 216 ? 10.442 -12.432 -15.053 1.00 94.69 216 THR A C 1
ATOM 1765 O O . THR A 1 216 ? 11.224 -13.375 -14.904 1.00 94.69 216 THR A O 1
ATOM 1768 N N . LYS A 1 217 ? 10.323 -11.802 -16.227 1.00 94.19 217 LYS A N 1
ATOM 1769 C CA . LYS A 1 217 ? 11.217 -12.033 -17.363 1.00 94.19 217 LYS A CA 1
ATOM 1770 C C . LYS A 1 217 ? 11.674 -10.698 -17.918 1.00 94.19 217 LYS A C 1
ATOM 1772 O O . LYS A 1 217 ? 10.898 -9.978 -18.526 1.00 94.19 217 LYS A O 1
ATOM 1777 N N . PHE A 1 218 ? 12.966 -10.416 -17.803 1.00 95.25 218 PHE A N 1
ATOM 1778 C CA . PHE A 1 218 ? 13.532 -9.224 -18.422 1.00 95.25 218 PHE A CA 1
ATOM 1779 C C . PHE A 1 218 ? 13.420 -9.289 -19.946 1.00 95.25 218 PHE A C 1
ATOM 1781 O O . PHE A 1 218 ? 13.907 -10.219 -20.589 1.00 95.25 218 PHE A O 1
ATOM 1788 N N . HIS A 1 219 ? 12.809 -8.257 -20.511 1.00 95.06 219 HIS A N 1
ATOM 1789 C CA . HIS A 1 219 ? 12.667 -8.062 -21.946 1.00 95.06 219 HIS A CA 1
ATOM 1790 C C . HIS A 1 219 ? 13.792 -7.190 -22.509 1.00 95.06 219 HIS A C 1
ATOM 1792 O O . HIS A 1 219 ? 14.254 -7.425 -23.625 1.00 95.06 219 HIS A O 1
ATOM 1798 N N . LEU A 1 220 ? 14.232 -6.180 -21.749 1.00 96.19 220 LEU A N 1
ATOM 1799 C CA . LEU A 1 220 ? 15.256 -5.235 -22.185 1.00 96.19 220 LEU A CA 1
ATOM 1800 C C . LEU A 1 220 ? 16.047 -4.682 -20.996 1.00 96.19 220 LEU A C 1
ATOM 1802 O O . LEU A 1 220 ? 15.481 -4.280 -19.981 1.00 96.19 220 LEU A O 1
ATOM 1806 N N . VAL A 1 221 ? 17.367 -4.602 -21.167 1.00 96.12 221 VAL A N 1
ATOM 1807 C CA . VAL A 1 221 ? 18.262 -3.844 -20.290 1.00 96.12 221 VAL A CA 1
ATOM 1808 C C . VAL A 1 221 ? 19.131 -2.948 -21.163 1.00 96.12 221 VAL A C 1
ATOM 1810 O O . VAL A 1 221 ? 19.890 -3.445 -21.994 1.00 96.12 221 VAL A O 1
ATOM 1813 N N . VAL A 1 222 ? 19.018 -1.633 -20.981 1.00 95.25 222 VAL A N 1
ATOM 1814 C CA . VAL A 1 222 ? 19.854 -0.637 -21.667 1.00 95.25 222 VAL A CA 1
ATOM 1815 C C . VAL A 1 222 ? 20.754 0.014 -20.632 1.00 95.25 222 VAL A C 1
ATOM 1817 O O . VAL A 1 222 ? 20.288 0.834 -19.849 1.00 95.25 222 VAL A O 1
ATOM 1820 N N . ASP A 1 223 ? 22.029 -0.363 -20.614 1.00 92.56 223 ASP A N 1
ATOM 1821 C CA . ASP A 1 223 ? 23.034 0.233 -19.731 1.00 92.56 223 ASP A CA 1
ATOM 1822 C C . ASP A 1 223 ? 23.729 1.394 -20.447 1.00 92.56 223 ASP A C 1
ATOM 1824 O O . ASP A 1 223 ? 24.364 1.202 -21.486 1.00 92.56 223 ASP A O 1
ATOM 1828 N N . PHE A 1 224 ? 23.597 2.603 -19.901 1.00 90.12 224 PHE A N 1
ATOM 1829 C CA . PHE A 1 224 ? 24.215 3.798 -20.474 1.00 90.12 224 PHE A CA 1
ATOM 1830 C C . PHE A 1 224 ? 25.685 3.964 -20.061 1.00 90.12 224 PHE A C 1
ATOM 1832 O O . PHE A 1 224 ? 26.374 4.829 -20.602 1.00 90.12 224 PHE A O 1
ATOM 1839 N N . GLY A 1 225 ? 26.191 3.155 -19.124 1.00 85.25 225 GLY A N 1
ATOM 1840 C CA . GLY A 1 225 ? 27.573 3.236 -18.659 1.00 85.25 225 GLY A CA 1
ATOM 1841 C C . GLY A 1 225 ? 27.921 4.625 -18.114 1.00 85.25 225 GLY A C 1
ATOM 1842 O O . GLY A 1 225 ? 27.257 5.130 -17.212 1.00 85.25 225 GLY A O 1
ATOM 1843 N N . GLU A 1 226 ? 28.978 5.229 -18.656 1.00 80.62 226 GLU A N 1
ATOM 1844 C CA . GLU A 1 226 ? 29.484 6.553 -18.255 1.00 80.62 226 GLU A CA 1
ATOM 1845 C C . GLU A 1 226 ? 28.853 7.717 -19.035 1.00 80.62 226 GLU A C 1
ATOM 1847 O O . GLU A 1 226 ? 29.275 8.866 -18.884 1.00 80.62 226 GLU A O 1
ATOM 1852 N N . LEU A 1 227 ? 27.850 7.453 -19.881 1.00 78.44 227 LEU A N 1
ATOM 1853 C CA . LEU A 1 227 ? 27.170 8.525 -20.602 1.00 78.44 227 LEU A CA 1
ATOM 1854 C C . LEU A 1 227 ? 26.491 9.478 -19.601 1.00 78.44 227 LEU A C 1
ATOM 1856 O O . LEU A 1 227 ? 25.742 9.020 -18.732 1.00 78.44 227 LEU A O 1
ATOM 1860 N N . PRO A 1 228 ? 26.692 10.804 -19.727 1.00 75.19 228 PRO A N 1
ATOM 1861 C CA . PRO A 1 228 ? 26.115 11.792 -18.821 1.00 75.19 228 PRO A CA 1
ATOM 1862 C C . PRO A 1 228 ? 24.636 12.034 -19.157 1.00 75.19 228 PRO A C 1
ATOM 1864 O O . PRO A 1 228 ? 24.247 13.112 -19.596 1.00 75.19 228 PRO A O 1
ATOM 1867 N N . VAL A 1 229 ? 23.796 11.011 -18.977 1.00 77.94 229 VAL A N 1
ATOM 1868 C CA . VAL A 1 229 ? 22.340 11.095 -19.201 1.00 77.94 229 VAL A CA 1
ATOM 1869 C C . VAL A 1 229 ? 21.693 12.070 -18.211 1.00 77.94 229 VAL A C 1
ATOM 1871 O O . VAL A 1 229 ? 20.719 12.742 -18.537 1.00 77.94 229 VAL A O 1
ATOM 1874 N N . PHE A 1 230 ? 22.266 12.182 -17.010 1.00 79.38 230 PHE A N 1
ATOM 1875 C CA . PHE A 1 230 ? 21.842 13.115 -15.973 1.00 79.38 230 PHE A CA 1
ATOM 1876 C C . PHE A 1 230 ? 23.030 13.935 -15.465 1.00 79.38 230 PHE A C 1
ATOM 1878 O O . PHE A 1 230 ? 24.164 13.462 -15.456 1.00 79.38 230 PHE A O 1
ATOM 1885 N N . ASN A 1 231 ? 22.757 15.128 -14.927 1.00 70.69 231 ASN A N 1
ATOM 1886 C CA . ASN A 1 231 ? 23.761 16.008 -14.303 1.00 70.69 231 ASN A CA 1
ATOM 1887 C C . ASN A 1 231 ? 24.342 15.461 -12.976 1.00 70.69 231 ASN A C 1
ATOM 1889 O O . ASN A 1 231 ? 25.028 16.183 -12.255 1.00 70.69 231 ASN A O 1
ATOM 1893 N N . ALA A 1 232 ? 24.059 14.204 -12.628 1.00 63.22 232 ALA A N 1
ATOM 1894 C CA . ALA A 1 232 ? 24.543 13.526 -11.434 1.00 63.22 232 ALA A CA 1
ATOM 1895 C C . ALA A 1 232 ? 25.386 12.308 -11.832 1.00 63.22 232 ALA A C 1
ATOM 1897 O O . ALA A 1 232 ? 25.016 11.574 -12.747 1.00 63.22 232 ALA A O 1
ATOM 1898 N N . ALA A 1 233 ? 26.483 12.063 -11.106 1.00 60.09 233 ALA A N 1
ATOM 1899 C CA . ALA A 1 233 ? 27.368 10.910 -11.294 1.00 60.09 233 ALA A CA 1
ATOM 1900 C C . ALA A 1 233 ? 26.674 9.597 -10.877 1.00 60.09 233 ALA A C 1
ATOM 1902 O O . ALA A 1 233 ? 26.915 9.028 -9.810 1.00 60.09 233 ALA A O 1
ATOM 1903 N N . THR A 1 234 ? 25.758 9.143 -11.721 1.00 65.94 234 THR A N 1
ATOM 1904 C CA . THR A 1 234 ? 25.027 7.883 -11.607 1.00 65.94 234 THR A CA 1
ATOM 1905 C C . THR A 1 234 ? 25.338 7.044 -12.841 1.00 65.94 234 THR A C 1
ATOM 1907 O O . THR A 1 234 ? 25.724 7.598 -13.862 1.00 65.94 234 THR A O 1
ATOM 1910 N N . PHE A 1 235 ? 25.236 5.720 -12.726 1.00 82.38 235 PHE A N 1
ATOM 1911 C CA . PHE A 1 235 ? 25.341 4.793 -13.858 1.00 82.38 235 PHE A CA 1
ATOM 1912 C C . PHE A 1 235 ? 23.913 4.383 -14.224 1.00 82.38 235 PHE A C 1
ATOM 1914 O O . PHE A 1 235 ? 23.398 3.434 -13.619 1.00 82.38 235 PHE A O 1
ATOM 1921 N N . PRO A 1 236 ? 23.210 5.148 -15.077 1.00 89.88 236 PRO A N 1
ATOM 1922 C CA . PRO A 1 236 ? 21.809 4.903 -15.331 1.00 89.88 236 PRO A CA 1
ATOM 1923 C C . PRO A 1 236 ? 21.662 3.718 -16.279 1.00 89.88 236 PRO A C 1
ATOM 1925 O O . PRO A 1 236 ? 22.454 3.516 -17.199 1.00 89.88 236 PRO A O 1
ATOM 1928 N N . ALA A 1 237 ? 20.606 2.955 -16.067 1.00 93.94 237 ALA A N 1
ATOM 1929 C CA . ALA A 1 237 ? 20.164 1.910 -16.961 1.00 93.94 237 ALA A CA 1
ATOM 1930 C C . ALA A 1 237 ? 18.636 1.888 -17.009 1.00 93.94 237 ALA A C 1
ATOM 1932 O O . ALA A 1 237 ? 17.972 2.191 -16.015 1.00 93.94 237 ALA A O 1
ATOM 1933 N N . ILE A 1 238 ? 18.086 1.534 -18.167 1.00 96.25 238 ILE A N 1
ATOM 1934 C CA . ILE A 1 238 ? 16.663 1.226 -18.319 1.00 96.25 238 ILE A CA 1
ATOM 1935 C C . ILE A 1 238 ? 16.484 -0.279 -18.182 1.00 96.25 238 ILE A C 1
ATOM 1937 O O . ILE A 1 238 ? 17.181 -1.057 -18.832 1.00 96.25 238 ILE A O 1
ATOM 1941 N N . PHE A 1 239 ? 15.528 -0.666 -17.352 1.00 97.50 239 PHE A N 1
ATOM 1942 C CA . PHE A 1 239 ? 15.136 -2.036 -17.074 1.00 97.50 239 PHE A CA 1
ATOM 1943 C C . PHE A 1 239 ? 13.683 -2.215 -17.479 1.00 97.50 239 PHE A C 1
ATOM 1945 O O . PHE A 1 239 ? 12.837 -1.494 -16.957 1.00 97.50 239 PHE A O 1
ATOM 1952 N N . LEU A 1 240 ? 13.404 -3.169 -18.364 1.00 97.50 240 LEU A N 1
ATOM 1953 C CA . LEU A 1 240 ? 12.053 -3.551 -18.768 1.00 97.50 240 LEU A CA 1
ATOM 1954 C C . LEU A 1 240 ? 11.860 -5.049 -18.513 1.00 97.50 240 LEU A C 1
ATOM 1956 O O . LEU A 1 240 ? 12.633 -5.856 -19.045 1.00 97.50 240 LEU A O 1
ATOM 1960 N N . TRP A 1 241 ? 10.875 -5.409 -17.689 1.00 96.12 241 TRP A N 1
ATOM 1961 C CA . TRP A 1 241 ? 10.626 -6.778 -17.214 1.00 96.12 241 TRP A CA 1
ATOM 1962 C C . TRP A 1 241 ? 9.143 -7.112 -17.071 1.00 96.12 241 TRP A C 1
ATOM 1964 O O . TRP A 1 241 ? 8.324 -6.168 -17.160 1.00 96.12 241 TRP A O 1
#